Protein AF-0000000077125474 (afdb_homodimer)

Organism: Haloquadratum walsbyi (strain DSM 16790 / HBSQ001) (NCBI:txid362976)

InterPro domains:
  IPR009097 Cyclic phosphodiesterase [SSF55144] (5-171)
  IPR012386 2',3'-cyclic-nucleotide 3'-phosphodiesterase [PF07823] (5-171)
  IPR012386 2',3'-cyclic-nucleotide 3'-phosphodiesterase [PTHR28141] (3-172)

pLDDT: mean 93.19, std 7.28, range [48.16, 98.56]

Secondary structure (DSSP, 8-state):
----EEEEEEE-TTSHHHHHHHHHHHHHHHH-TT-------EEEEEEE-S-HHHHHHHHHHHHHH-PPEEE-EEEEEE-SSGGGSEEEEE---HHHHHHHHHHHHHHT--------EEEEE-----HHHHHHHHHH--GGGG-S-EEEEEEEEEE-SS-GGG-EEEEEEE----/----EEEEEEE-TTSHHHHHHHHHHHHHHHH-TT-------EEEEEEE-S-HHHHHHHHHHHHHH-PPEEE-EEEEEE-SSGGGSEEEEE---HHHHHHHHHHHHHHT--------EEEEE-----HHHHHHHHHH--GGGG-S-EEEEEEEEEE-SS-GGG-EEEEEEE----

Structure (mmCIF, N/CA/C/O backbone):
data_AF-0000000077125474-model_v1
#
loop_
_entity.id
_entity.type
_entity.pdbx_description
1 polymer 'Probable tRNA splicing protein, cyclic phosphodiesterase'
#
loop_
_atom_site.group_PDB
_atom_site.id
_atom_site.type_symbol
_atom_site.label_atom_id
_atom_site.label_alt_id
_atom_site.label_comp_id
_atom_site.label_asym_id
_atom_site.label_entity_id
_atom_site.label_seq_id
_atom_site.pdbx_PDB_ins_code
_atom_site.Cartn_x
_atom_site.Cartn_y
_atom_site.Cartn_z
_atom_site.occupancy
_atom_site.B_iso_or_equiv
_atom_site.auth_seq_id
_atom_site.auth_comp_id
_atom_site.auth_asym_id
_atom_site.auth_atom_id
_atom_site.pdbx_PDB_model_num
ATOM 1 N N . MET A 1 1 ? 4.859 26.969 -14.359 1 48.16 1 MET A N 1
ATOM 2 C CA . MET A 1 1 ? 5.48 25.703 -13.938 1 48.16 1 MET A CA 1
ATOM 3 C C . MET A 1 1 ? 4.5 24.875 -13.125 1 48.16 1 MET A C 1
ATOM 5 O O . MET A 1 1 ? 3.764 25.406 -12.289 1 48.16 1 MET A O 1
ATOM 9 N N . SER A 1 2 ? 4.105 23.609 -13.562 1 64.12 2 SER A N 1
ATOM 10 C CA . SER A 1 2 ? 2.895 22.922 -13.109 1 64.12 2 SER A CA 1
ATOM 11 C C . SER A 1 2 ? 3.018 22.484 -11.656 1 64.12 2 SER A C 1
ATOM 13 O O . SER A 1 2 ? 4.031 21.906 -11.266 1 64.12 2 SER A O 1
ATOM 15 N N . ASN A 1 3 ? 2.457 23.172 -10.664 1 84.56 3 ASN A N 1
ATOM 16 C CA . ASN A 1 3 ? 2.391 22.844 -9.25 1 84.56 3 ASN A CA 1
ATOM 17 C C . ASN A 1 3 ? 1.821 21.438 -9.031 1 84.56 3 ASN A C 1
ATOM 19 O O . ASN A 1 3 ? 1.136 20.906 -9.906 1 84.56 3 ASN A O 1
ATOM 23 N N . GLU A 1 4 ? 2.412 20.766 -7.961 1 94.81 4 GLU A N 1
ATOM 24 C CA . GLU A 1 4 ? 1.88 19.484 -7.504 1 94.81 4 GLU A CA 1
ATOM 25 C C . GLU A 1 4 ? 1.44 19.562 -6.047 1 94.81 4 GLU A C 1
ATOM 27 O O . GLU A 1 4 ? 2.166 20.078 -5.199 1 94.81 4 GLU A O 1
ATOM 32 N N . TYR A 1 5 ? 0.222 19.062 -5.785 1 97.25 5 TYR A N 1
ATOM 33 C CA . TYR A 1 5 ? -0.333 19.234 -4.445 1 97.25 5 TYR A CA 1
ATOM 34 C C . TYR A 1 5 ? -0.644 17.891 -3.812 1 97.25 5 TYR A C 1
ATOM 36 O O . TYR A 1 5 ? -0.719 16.875 -4.508 1 97.25 5 TYR A O 1
ATOM 44 N N . SER A 1 6 ? -0.687 17.906 -2.557 1 97.62 6 SER A N 1
ATOM 45 C CA . SER A 1 6 ? -1.104 16.781 -1.734 1 97.62 6 SER A CA 1
ATOM 46 C C . SER A 1 6 ? -2.037 17.234 -0.614 1 97.62 6 SER A C 1
ATOM 48 O O . SER A 1 6 ? -2.039 18.391 -0.228 1 97.62 6 SER A O 1
ATOM 50 N N . ILE A 1 7 ? -2.814 16.359 -0.18 1 98.06 7 ILE A N 1
ATOM 51 C CA . ILE A 1 7 ? -3.707 16.578 0.952 1 98.06 7 ILE A CA 1
ATOM 52 C C . ILE A 1 7 ? -3.32 15.656 2.104 1 98.06 7 ILE A C 1
ATOM 54 O O . ILE A 1 7 ? -3.164 14.445 1.913 1 98.06 7 ILE A O 1
ATOM 58 N N . TRP A 1 8 ? -3.184 16.297 3.287 1 98.19 8 TRP A N 1
ATOM 59 C CA . TRP A 1 8 ? -2.699 15.547 4.441 1 98.19 8 TRP A CA 1
ATOM 60 C C . TRP A 1 8 ? -3.705 15.602 5.586 1 98.19 8 TRP A C 1
ATOM 62 O O . TRP A 1 8 ? -4.359 16.625 5.797 1 98.19 8 TRP A O 1
ATOM 72 N N . PHE A 1 9 ? -3.807 14.492 6.293 1 97.5 9 PHE A N 1
ATOM 73 C CA . PHE A 1 9 ? -4.184 14.555 7.699 1 97.5 9 PHE A CA 1
ATOM 74 C C . PHE A 1 9 ? -2.963 14.812 8.578 1 97.5 9 PHE A C 1
ATOM 76 O O . PHE A 1 9 ? -1.936 14.148 8.43 1 97.5 9 PHE A O 1
ATOM 83 N N . ILE A 1 10 ? -3.105 15.758 9.445 1 96.5 10 ILE A N 1
ATOM 84 C CA . ILE A 1 10 ? -2.008 16.078 10.352 1 96.5 10 ILE A CA 1
ATOM 85 C C . ILE A 1 10 ? -2.396 15.719 11.781 1 96.5 10 ILE A C 1
ATOM 87 O O . ILE A 1 10 ? -3.391 16.219 12.305 1 96.5 10 ILE A O 1
ATOM 91 N N . PRO A 1 11 ? -1.578 14.852 12.383 1 94.75 11 PRO A N 1
ATOM 92 C CA . PRO A 1 11 ? -1.849 14.578 13.797 1 94.75 11 PRO A CA 1
ATOM 93 C C . PRO A 1 11 ? -1.816 15.836 14.656 1 94.75 11 PRO A C 1
ATOM 95 O O . PRO A 1 11 ? -1.142 16.812 14.312 1 94.75 11 PRO A O 1
ATOM 98 N N . ASP A 1 12 ? -2.555 15.742 15.75 1 93.62 12 ASP A N 1
ATOM 99 C CA . ASP A 1 12 ? -2.549 16.844 16.719 1 93.62 12 ASP A CA 1
ATOM 100 C C . ASP A 1 12 ? -1.12 17.234 17.078 1 93.62 12 ASP A C 1
ATOM 102 O O . ASP A 1 12 ? -0.424 16.484 17.781 1 93.62 12 ASP A O 1
ATOM 106 N N . ARG A 1 13 ? -0.723 18.422 16.719 1 92.56 13 ARG A N 1
ATOM 107 C CA . ARG A 1 13 ? 0.662 18.859 16.844 1 92.56 13 ARG A CA 1
ATOM 108 C C . ARG A 1 13 ? 1.044 19.062 18.312 1 92.56 13 ARG A C 1
ATOM 110 O O . ARG A 1 13 ? 2.229 19.141 18.641 1 92.56 13 ARG A O 1
ATOM 117 N N . ASP A 1 14 ? 0.09 19.156 19.156 1 92.56 14 ASP A N 1
ATOM 118 C CA . ASP A 1 14 ? 0.353 19.391 20.578 1 92.56 14 ASP A CA 1
ATOM 119 C C . ASP A 1 14 ? 0.369 18.078 21.359 1 92.56 14 ASP A C 1
ATOM 121 O O . ASP A 1 14 ? 0.631 18.062 22.562 1 92.56 14 ASP A O 1
ATOM 125 N N . SER A 1 15 ? 0.183 17.047 20.688 1 91.56 15 SER A N 1
ATOM 126 C CA . SER A 1 15 ? 0.085 15.758 21.359 1 91.56 15 SER A CA 1
ATOM 127 C C . SER A 1 15 ? 1.462 15.133 21.578 1 91.56 15 SER A C 1
ATOM 129 O O . SER A 1 15 ? 2.406 15.453 20.844 1 91.56 15 SER A O 1
ATOM 131 N N . ASP A 1 16 ? 1.552 14.242 22.531 1 90.94 16 ASP A N 1
ATOM 132 C CA . ASP A 1 16 ? 2.77 13.477 22.75 1 90.94 16 ASP A CA 1
ATOM 133 C C . ASP A 1 16 ? 3.082 12.57 21.562 1 90.94 16 ASP A C 1
ATOM 135 O O . ASP A 1 16 ? 4.25 12.359 21.234 1 90.94 16 ASP A O 1
ATOM 139 N N . ALA A 1 17 ? 2.021 12.133 20.969 1 89.25 17 ALA A N 1
ATOM 140 C CA . ALA A 1 17 ? 2.201 11.25 19.812 1 89.25 17 ALA A CA 1
ATOM 141 C C . ALA A 1 17 ? 2.902 11.977 18.672 1 89.25 17 ALA A C 1
ATOM 143 O O . ALA A 1 17 ? 3.809 11.43 18.047 1 89.25 17 ALA A O 1
ATOM 144 N N . TYR A 1 18 ? 2.494 13.18 18.469 1 92.5 18 TYR A N 1
ATOM 145 C CA . TYR A 1 18 ? 3.123 13.969 17.406 1 92.5 18 TYR A CA 1
ATOM 146 C C . TYR A 1 18 ? 4.598 14.203 17.719 1 92.5 18 TYR A C 1
ATOM 148 O O . TYR A 1 18 ? 5.449 14.07 16.828 1 92.5 18 TYR A O 1
ATOM 156 N N . ARG A 1 19 ? 4.883 14.531 18.922 1 93.56 19 ARG A N 1
ATOM 157 C CA . ARG A 1 19 ? 6.262 14.789 19.328 1 93.56 19 ARG A CA 1
ATOM 158 C C . ARG A 1 19 ? 7.125 13.547 19.156 1 93.56 19 ARG A C 1
ATOM 160 O O . ARG A 1 19 ? 8.266 13.633 18.703 1 93.56 19 ARG A O 1
ATOM 167 N N . ARG A 1 20 ? 6.555 12.492 19.531 1 92.75 20 ARG A N 1
ATOM 168 C CA . ARG A 1 20 ? 7.285 11.234 19.406 1 92.75 20 ARG A CA 1
ATOM 169 C C . ARG A 1 20 ? 7.582 10.906 17.953 1 92.75 20 ARG A C 1
ATOM 171 O O . ARG A 1 20 ? 8.711 10.547 17.609 1 92.75 20 ARG A O 1
ATOM 178 N N . LEU A 1 21 ? 6.609 11.031 17.109 1 94 21 LEU A N 1
ATOM 179 C CA . LEU A 1 21 ? 6.781 10.789 15.68 1 94 21 LEU A CA 1
ATOM 180 C C . LEU A 1 21 ? 7.801 11.75 15.078 1 94 21 LEU A C 1
ATOM 182 O O . LEU A 1 21 ? 8.664 11.336 14.289 1 94 21 LEU A O 1
ATOM 186 N N . SER A 1 22 ? 7.676 12.961 15.461 1 95.06 22 SER A N 1
ATOM 187 C CA . SER A 1 22 ? 8.625 13.969 14.984 1 95.06 22 SER A CA 1
ATOM 188 C C . SER A 1 22 ? 10.047 13.625 15.406 1 95.06 22 SER A C 1
ATOM 190 O O . SER A 1 22 ? 10.992 13.797 14.633 1 95.06 22 SER A O 1
ATOM 192 N N . SER A 1 23 ? 10.164 13.195 16.625 1 95.38 23 SER A N 1
ATOM 193 C CA . SER A 1 23 ? 11.477 12.828 17.141 1 95.38 23 SER A CA 1
ATOM 194 C C . SER A 1 23 ? 12.078 11.664 16.359 1 95.38 23 SER A C 1
ATOM 196 O O . SER A 1 23 ? 13.266 11.672 16.047 1 95.38 23 SER A O 1
ATOM 198 N N . ILE A 1 24 ? 11.273 10.695 16.078 1 94.5 24 ILE A N 1
ATOM 199 C CA . ILE A 1 24 ? 11.727 9.523 15.336 1 94.5 24 ILE A CA 1
ATOM 200 C C . ILE A 1 24 ? 12.188 9.953 13.945 1 94.5 24 ILE A C 1
ATOM 202 O O . ILE A 1 24 ? 13.258 9.539 13.484 1 94.5 24 ILE A O 1
ATOM 206 N N . ILE A 1 25 ? 11.43 10.781 13.273 1 96.69 25 ILE A N 1
ATOM 207 C CA . ILE A 1 25 ? 11.773 11.273 11.945 1 96.69 25 ILE A CA 1
ATOM 208 C C . ILE A 1 25 ? 13.086 12.047 12 1 96.69 25 ILE A C 1
ATOM 210 O O . ILE A 1 25 ? 13.977 11.836 11.172 1 96.69 25 ILE A O 1
ATOM 214 N N . SER A 1 26 ? 13.195 12.883 12.992 1 97.38 26 SER A N 1
ATOM 215 C CA . SER A 1 26 ? 14.406 13.688 13.156 1 97.38 26 SER A CA 1
ATOM 216 C C . SER A 1 26 ? 15.625 12.805 13.414 1 97.38 26 SER A C 1
ATOM 218 O O . SER A 1 26 ? 16.719 13.086 12.914 1 97.38 26 SER A O 1
ATOM 220 N N . GLU A 1 27 ? 15.445 11.828 14.211 1 96.62 27 GLU A N 1
ATOM 221 C CA . GLU A 1 27 ? 16.531 10.906 14.508 1 96.62 27 GLU A CA 1
ATOM 222 C C . GLU A 1 27 ? 17.047 10.227 13.242 1 96.62 27 GLU A C 1
ATOM 224 O O . GLU A 1 27 ? 18.25 10.156 13.016 1 96.62 27 GLU A O 1
ATOM 229 N N . TYR A 1 28 ? 16.141 9.734 12.461 1 96.75 28 TYR A N 1
ATOM 230 C CA . TYR A 1 28 ? 16.562 9.07 11.234 1 96.75 28 TYR A CA 1
ATOM 231 C C . TYR A 1 28 ? 17.172 10.07 10.258 1 96.75 28 TYR A C 1
ATOM 233 O O . TYR A 1 28 ? 18.094 9.727 9.5 1 96.75 28 TYR A O 1
ATOM 241 N N . ALA A 1 29 ? 16.625 11.258 10.234 1 97.06 29 ALA A N 1
ATOM 242 C CA . ALA A 1 29 ? 17.188 12.297 9.367 1 97.06 29 ALA A CA 1
ATOM 243 C C . ALA A 1 29 ? 18.609 12.633 9.766 1 97.06 29 ALA A C 1
ATOM 245 O O . ALA A 1 29 ? 19.422 13.031 8.922 1 97.06 29 ALA A O 1
ATOM 246 N N . GLU A 1 30 ? 18.922 12.492 10.992 1 97.12 30 GLU A N 1
ATOM 247 C CA . GLU A 1 30 ? 20.266 12.758 11.492 1 97.12 30 GLU A CA 1
ATOM 248 C C . GLU A 1 30 ? 21.219 11.617 11.125 1 97.12 30 GLU A C 1
ATOM 250 O O . GLU A 1 30 ? 22.391 11.852 10.867 1 97.12 30 GLU A O 1
ATOM 255 N N . VAL A 1 31 ? 20.719 10.453 11.102 1 95.88 31 VAL A N 1
ATOM 256 C CA . VAL A 1 31 ? 21.547 9.266 10.891 1 95.88 31 VAL A CA 1
ATOM 257 C C . VAL A 1 31 ? 21.828 9.086 9.398 1 95.88 31 VAL A C 1
ATOM 259 O O . VAL A 1 31 ? 22.938 8.695 9.016 1 95.88 31 VAL A O 1
ATOM 262 N N . TYR A 1 32 ? 20.812 9.375 8.617 1 96 32 TYR A N 1
ATOM 263 C CA . TYR A 1 32 ? 20.953 9.148 7.184 1 96 32 TYR A CA 1
ATOM 264 C C . TYR A 1 32 ? 21.031 10.469 6.426 1 96 32 TYR A C 1
ATOM 266 O O . TYR A 1 32 ? 20.062 11.242 6.414 1 96 32 TYR A O 1
ATOM 274 N N . ASP A 1 33 ? 22.047 10.664 5.676 1 95.44 33 ASP A N 1
ATOM 275 C CA . ASP A 1 33 ? 22.344 11.945 5.047 1 95.44 33 ASP A CA 1
ATOM 276 C C . ASP A 1 33 ? 21.297 12.305 4 1 95.44 33 ASP A C 1
ATOM 278 O O . ASP A 1 33 ? 21 13.484 3.785 1 95.44 33 ASP A O 1
ATOM 282 N N . ASP A 1 34 ? 20.781 11.391 3.373 1 97 34 ASP A N 1
ATOM 283 C CA . ASP A 1 34 ? 19.859 11.695 2.281 1 97 34 ASP A CA 1
ATOM 284 C C . ASP A 1 34 ? 18.422 11.711 2.77 1 97 34 ASP A C 1
ATOM 286 O O . ASP A 1 34 ? 17.5 11.93 1.981 1 97 34 ASP A O 1
ATOM 290 N N . ALA A 1 35 ? 18.172 11.461 4.016 1 97.75 35 ALA A N 1
ATOM 291 C CA . ALA A 1 35 ? 16.828 11.453 4.57 1 97.75 35 ALA A CA 1
ATOM 292 C C . ALA A 1 35 ? 16.453 12.828 5.117 1 97.75 35 ALA A C 1
ATOM 294 O O . ALA A 1 35 ? 16.984 13.266 6.137 1 97.75 35 ALA A O 1
ATOM 295 N N . PRO A 1 36 ? 15.594 13.477 4.512 1 97.94 36 PRO A N 1
ATOM 296 C CA . PRO A 1 36 ? 15.188 14.781 5.027 1 97.94 36 PRO A CA 1
ATOM 297 C C . PRO A 1 36 ? 14.258 14.68 6.234 1 97.94 36 PRO A C 1
ATOM 299 O O . PRO A 1 36 ? 13.609 13.648 6.43 1 97.94 36 PRO A O 1
ATOM 302 N N . GLU A 1 37 ? 14.242 15.734 6.961 1 96.75 37 GLU A N 1
ATOM 303 C CA . GLU A 1 37 ? 13.203 15.867 7.973 1 96.75 37 GLU A CA 1
ATOM 304 C C . GLU A 1 37 ? 11.891 16.328 7.355 1 96.75 37 GLU A C 1
ATOM 306 O O . GLU A 1 37 ? 11.891 17.109 6.398 1 96.75 37 GLU A O 1
ATOM 311 N N . PHE A 1 38 ? 10.828 15.891 7.883 1 97.56 38 PHE A N 1
ATOM 312 C CA . PHE A 1 38 ? 9.5 16.297 7.441 1 97.56 38 PHE A CA 1
ATOM 313 C C . PHE A 1 38 ? 8.5 16.203 8.578 1 97.56 38 PHE A C 1
ATOM 315 O O . PHE A 1 38 ? 8.789 15.609 9.625 1 97.56 38 PHE A O 1
ATOM 322 N N . ARG A 1 39 ? 7.344 16.75 8.367 1 96.12 39 ARG A N 1
ATOM 323 C CA . ARG A 1 39 ? 6.289 16.734 9.375 1 96.12 39 ARG A CA 1
ATOM 324 C C . ARG A 1 39 ? 5.473 15.453 9.305 1 96.12 39 ARG A C 1
ATOM 326 O O . ARG A 1 39 ? 5.094 15.016 8.219 1 96.12 39 ARG A O 1
ATOM 333 N N . PRO A 1 40 ? 5.242 14.883 10.5 1 96.38 40 PRO A N 1
ATOM 334 C CA . PRO A 1 40 ? 4.359 13.711 10.508 1 96.38 40 PRO A CA 1
ATOM 335 C C . PRO A 1 40 ? 3.012 13.984 9.844 1 96.38 40 PRO A C 1
ATOM 337 O O . PRO A 1 40 ? 2.361 14.992 10.156 1 96.38 40 PRO A O 1
ATOM 340 N N . HIS A 1 41 ? 2.635 13.086 8.969 1 97.44 41 HIS A N 1
ATOM 341 C CA . HIS A 1 41 ? 1.353 13.258 8.297 1 97.44 41 HIS A CA 1
ATOM 342 C C . HIS A 1 41 ? 0.847 11.945 7.719 1 97.44 41 HIS A C 1
ATOM 344 O O . HIS A 1 41 ? 1.608 10.984 7.594 1 97.44 41 HIS A O 1
ATOM 350 N N . ILE A 1 42 ? -0.371 11.922 7.43 1 96.88 42 ILE A N 1
ATOM 351 C CA . ILE A 1 42 ? -1.004 10.875 6.637 1 96.88 42 ILE A CA 1
ATOM 352 C C . ILE A 1 42 ? -1.499 11.453 5.312 1 96.88 42 ILE A C 1
ATOM 354 O O . ILE A 1 42 ? -2.396 12.297 5.297 1 96.88 42 ILE A O 1
ATOM 358 N N . THR A 1 43 ? -0.957 11.008 4.254 1 97 43 THR A N 1
ATOM 359 C CA . THR A 1 43 ? -1.38 11.492 2.945 1 97 43 THR A CA 1
ATOM 360 C C . THR A 1 43 ? -2.748 10.93 2.574 1 97 43 THR A C 1
ATOM 362 O O . THR A 1 43 ? -2.949 9.711 2.594 1 97 43 THR A O 1
ATOM 365 N N . ILE A 1 44 ? -3.619 11.82 2.318 1 96.69 44 ILE A N 1
ATOM 366 C CA . ILE A 1 44 ? -4.926 11.438 1.802 1 96.69 44 ILE A CA 1
ATOM 367 C C . ILE A 1 44 ? -4.84 11.211 0.294 1 96.69 44 ILE A C 1
ATOM 369 O O . ILE A 1 44 ? -5.301 10.188 -0.214 1 96.69 44 ILE A O 1
ATOM 373 N N . LEU A 1 45 ? -4.316 12.117 -0.37 1 96.69 45 LEU A N 1
ATOM 374 C CA . LEU A 1 45 ? -4.125 12.078 -1.815 1 96.69 45 LEU A CA 1
ATOM 375 C C . LEU A 1 45 ? -2.941 12.945 -2.232 1 96.69 45 LEU A C 1
ATOM 377 O O . LEU A 1 45 ? -2.783 14.062 -1.74 1 96.69 45 LEU A O 1
ATOM 381 N N . GLY A 1 46 ? -2.072 12.383 -3.053 1 94.75 46 GLY A N 1
ATOM 382 C CA . GLY A 1 46 ? -0.959 13.141 -3.611 1 94.75 46 GLY A CA 1
ATOM 383 C C . GLY A 1 46 ? -0.968 13.18 -5.129 1 94.75 46 GLY A C 1
ATOM 384 O O . GLY A 1 46 ? -1.818 12.555 -5.766 1 94.75 46 GLY A O 1
ATOM 385 N N . GLY A 1 47 ? -0.051 13.977 -5.676 1 93 47 GLY A N 1
ATOM 386 C CA . GLY A 1 47 ? 0.103 14.055 -7.117 1 93 47 GLY A CA 1
ATOM 387 C C . GLY A 1 47 ? -1.004 14.844 -7.793 1 93 47 GLY A C 1
ATOM 388 O O . GLY A 1 47 ? -1.418 14.516 -8.906 1 93 47 GLY A O 1
ATOM 389 N N . ILE A 1 48 ? -1.522 15.797 -7.133 1 95.62 48 ILE A N 1
ATOM 390 C CA . ILE A 1 48 ? -2.652 16.562 -7.645 1 95.62 48 ILE A CA 1
ATOM 391 C C . ILE A 1 48 ? -2.145 17.734 -8.484 1 95.62 48 ILE A C 1
ATOM 393 O O . ILE A 1 48 ? -1.333 18.531 -8.016 1 95.62 48 ILE A O 1
ATOM 397 N N . ASP A 1 49 ? -2.596 17.719 -9.68 1 93.62 49 ASP A N 1
ATOM 398 C CA . ASP A 1 49 ? -2.264 18.828 -10.578 1 93.62 49 ASP A CA 1
ATOM 399 C C . ASP A 1 49 ? -3.516 19.594 -10.992 1 93.62 49 ASP A C 1
ATOM 401 O O . ASP A 1 49 ? -4.016 19.422 -12.109 1 93.62 49 ASP A O 1
ATOM 405 N N . ARG A 1 50 ? -4.059 20.375 -10.102 1 93.94 50 ARG A N 1
ATOM 406 C CA . ARG A 1 50 ? -5.262 21.172 -10.305 1 93.94 50 ARG A CA 1
ATOM 407 C C . ARG A 1 50 ? -5.059 22.594 -9.805 1 93.94 50 ARG A C 1
ATOM 409 O O . ARG A 1 50 ? -4.074 22.891 -9.125 1 93.94 50 ARG A O 1
ATOM 416 N N . ASP A 1 51 ? -5.988 23.422 -10.227 1 95.38 51 ASP A N 1
ATOM 417 C CA . ASP A 1 51 ? -5.965 24.812 -9.781 1 95.38 51 ASP A CA 1
ATOM 418 C C . ASP A 1 51 ? -6.062 24.906 -8.258 1 95.38 51 ASP A C 1
ATOM 420 O O . ASP A 1 51 ? -6.945 24.297 -7.648 1 95.38 51 ASP A O 1
ATOM 424 N N . VAL A 1 52 ? -5.164 25.641 -7.723 1 96.12 52 VAL A N 1
ATOM 425 C CA . VAL A 1 52 ? -5.035 25.703 -6.27 1 96.12 52 VAL A CA 1
ATOM 426 C C . VAL A 1 52 ? -6.297 26.297 -5.66 1 96.12 52 VAL A C 1
ATOM 428 O O . VAL A 1 52 ? -6.715 25.906 -4.57 1 96.12 52 VAL A O 1
ATOM 431 N N . SER A 1 53 ? -6.914 27.234 -6.324 1 96.62 53 SER A N 1
ATOM 432 C CA . SER A 1 53 ? -8.125 27.844 -5.801 1 96.62 53 SER A CA 1
ATOM 433 C C . SER A 1 53 ? -9.258 26.828 -5.684 1 96.62 53 SER A C 1
ATOM 435 O O . SER A 1 53 ? -10.008 26.844 -4.707 1 96.62 53 SER A O 1
ATOM 437 N N . THR A 1 54 ? -9.359 25.984 -6.637 1 96.44 54 THR A N 1
ATOM 438 C CA . THR A 1 54 ? -10.352 24.922 -6.617 1 96.44 54 THR A CA 1
ATOM 439 C C . THR A 1 54 ? -10.047 23.922 -5.512 1 96.44 54 THR A C 1
ATOM 441 O O . THR A 1 54 ? -10.945 23.484 -4.797 1 96.44 54 THR A O 1
ATOM 444 N N . LEU A 1 55 ? -8.812 23.609 -5.367 1 96.88 55 LEU A N 1
ATOM 445 C CA . LEU A 1 55 ? -8.391 22.641 -4.363 1 96.88 55 LEU A CA 1
ATOM 446 C C . LEU A 1 55 ? -8.672 23.156 -2.957 1 96.88 55 LEU A C 1
ATOM 448 O O . LEU A 1 55 ? -9.047 22.375 -2.07 1 96.88 55 LEU A O 1
ATOM 452 N N . LYS A 1 56 ? -8.422 24.438 -2.775 1 97.69 56 LYS A N 1
ATOM 453 C CA . LYS A 1 56 ? -8.703 25.031 -1.474 1 97.69 56 LYS A CA 1
ATOM 454 C C . LYS A 1 56 ? -10.164 24.828 -1.082 1 97.69 56 LYS A C 1
ATOM 456 O O . LYS A 1 56 ? -10.461 24.453 0.054 1 97.69 56 LYS A O 1
ATOM 461 N N . LYS A 1 57 ? -11.016 25.047 -2.041 1 97.56 57 LYS A N 1
ATOM 462 C CA . LYS A 1 57 ? -12.445 24.859 -1.787 1 97.56 57 LYS A CA 1
ATOM 463 C C . LYS A 1 57 ? -12.766 23.391 -1.507 1 97.56 57 LYS A C 1
ATOM 465 O O . LYS A 1 57 ? -13.531 23.094 -0.588 1 97.56 57 LYS A O 1
ATOM 470 N N . ASP A 1 58 ? -12.203 22.531 -2.35 1 97 58 ASP A N 1
ATOM 471 C CA . ASP A 1 58 ? -12.453 21.109 -2.197 1 97 58 ASP A CA 1
ATOM 472 C C . ASP A 1 58 ? -11.992 20.609 -0.831 1 97 58 ASP A C 1
ATOM 474 O O . ASP A 1 58 ? -12.68 19.812 -0.184 1 97 58 ASP A O 1
ATOM 478 N N . VAL A 1 59 ? -10.812 21.031 -0.364 1 97.38 59 VAL A N 1
ATOM 479 C CA . VAL A 1 59 ? -10.242 20.594 0.906 1 97.38 59 VAL A CA 1
ATOM 480 C C . VAL A 1 59 ? -11.062 21.156 2.062 1 97.38 59 VAL A C 1
ATOM 482 O O . VAL A 1 59 ? -11.266 20.484 3.078 1 97.38 59 VAL A O 1
ATOM 485 N N . LYS A 1 60 ? -11.5 22.391 1.932 1 96.69 60 LYS A N 1
ATOM 486 C CA . LYS A 1 60 ? -12.367 22.969 2.947 1 96.69 60 LYS A CA 1
ATOM 487 C C . LYS A 1 60 ? -13.656 22.172 3.102 1 96.69 60 LYS A C 1
ATOM 489 O O . LYS A 1 60 ? -14.078 21.875 4.223 1 96.69 60 LYS A O 1
ATOM 494 N N . ASN A 1 61 ? -14.234 21.859 1.973 1 96.06 61 ASN A N 1
ATOM 495 C CA . ASN A 1 61 ? -15.445 21.047 2 1 96.06 61 ASN A CA 1
ATOM 496 C C . ASN A 1 61 ? -15.195 19.703 2.67 1 96.06 61 ASN A C 1
ATOM 498 O O . ASN A 1 61 ? -16.031 19.234 3.451 1 96.06 61 ASN A O 1
ATOM 502 N N . LEU A 1 62 ? -14.102 19.141 2.33 1 95.88 62 LEU A N 1
ATOM 503 C CA . LEU A 1 62 ? -13.734 17.859 2.936 1 95.88 62 LEU A CA 1
ATOM 504 C C . LEU A 1 62 ? -13.594 18 4.449 1 95.88 62 LEU A C 1
ATOM 506 O O . LEU A 1 62 ? -14.062 17.141 5.199 1 95.88 62 LEU A O 1
ATOM 510 N N . ALA A 1 63 ? -12.977 19.016 4.867 1 95.56 63 ALA A N 1
ATOM 511 C CA . ALA A 1 63 ? -12.766 19.266 6.293 1 95.56 63 ALA A CA 1
ATOM 512 C C . ALA A 1 63 ? -14.102 19.375 7.027 1 95.56 63 ALA A C 1
ATOM 514 O O . ALA A 1 63 ? -14.234 18.922 8.164 1 95.56 63 ALA A O 1
ATOM 515 N N . GLU A 1 64 ? -15.047 19.969 6.391 1 93.81 64 GLU A N 1
ATOM 516 C CA . GLU A 1 64 ? -16.359 20.188 6.992 1 93.81 64 GLU A CA 1
ATOM 517 C C . GLU A 1 64 ? -17.109 18.859 7.16 1 93.81 64 GLU A C 1
ATOM 519 O O . GLU A 1 64 ? -17.984 18.75 8.016 1 93.81 64 GLU A O 1
ATOM 524 N N . GLU A 1 65 ? -16.672 17.938 6.371 1 90.69 65 GLU A N 1
ATOM 525 C CA . GLU A 1 65 ? -17.359 16.656 6.398 1 90.69 65 GLU A CA 1
ATOM 526 C C . GLU A 1 65 ? -16.641 15.664 7.305 1 90.69 65 GLU A C 1
ATOM 528 O O . GLU A 1 65 ? -17.172 14.594 7.609 1 90.69 65 GLU A O 1
ATOM 533 N N . CYS A 1 66 ? -15.508 16.062 7.754 1 91.12 66 CYS A N 1
ATOM 534 C CA . CYS A 1 66 ? -14.68 15.109 8.492 1 91.12 66 CYS A CA 1
ATOM 535 C C . CYS A 1 66 ? -14.648 15.453 9.977 1 91.12 66 CYS A C 1
ATOM 537 O O . CYS A 1 66 ? -14.672 16.625 10.344 1 91.12 66 CYS A O 1
ATOM 539 N N . ASN A 1 67 ? -14.672 14.492 10.805 1 90.25 67 ASN A N 1
ATOM 540 C CA . ASN A 1 67 ? -14.289 14.594 12.211 1 90.25 67 ASN A CA 1
ATOM 541 C C . ASN A 1 67 ? -12.828 14.219 12.43 1 90.25 67 ASN A C 1
ATOM 543 O O . ASN A 1 67 ? -12.18 13.688 11.531 1 90.25 67 ASN A O 1
ATOM 547 N N . PRO A 1 68 ? -12.367 14.695 13.633 1 91.38 68 PRO A N 1
ATOM 548 C CA . PRO A 1 68 ? -11.016 14.219 13.93 1 91.38 68 PRO A CA 1
ATOM 549 C C . PRO A 1 68 ? -10.875 12.703 13.773 1 91.38 68 PRO A C 1
ATOM 551 O O . PRO A 1 68 ? -11.781 11.953 14.156 1 91.38 68 PRO A O 1
ATOM 554 N N . VAL A 1 69 ? -9.797 12.367 13.164 1 91.56 69 VAL A N 1
ATOM 555 C CA . VAL A 1 69 ? -9.625 10.969 12.781 1 91.56 69 VAL A CA 1
ATOM 556 C C . VAL A 1 69 ? -8.711 10.273 13.781 1 91.56 69 VAL A C 1
ATOM 558 O O . VAL A 1 69 ? -7.578 10.719 14.008 1 91.56 69 VAL A O 1
ATOM 561 N N . GLN A 1 70 ? -9.258 9.297 14.391 1 89.75 70 GLN A N 1
ATOM 562 C CA . GLN A 1 70 ? -8.414 8.445 15.219 1 89.75 70 GLN A CA 1
ATOM 563 C C . GLN A 1 70 ? -7.492 7.586 14.367 1 89.75 70 GLN A C 1
ATOM 565 O O . GLN A 1 70 ? -7.953 6.859 13.484 1 89.75 70 GLN A O 1
ATOM 570 N N . THR A 1 71 ? -6.238 7.715 14.617 1 89.06 71 THR A N 1
ATOM 571 C CA . THR A 1 71 ? -5.223 6.98 13.875 1 89.06 71 THR A CA 1
ATOM 572 C C . THR A 1 71 ? -4.629 5.863 14.727 1 89.06 71 THR A C 1
ATOM 574 O O . THR A 1 71 ? -4.055 6.125 15.789 1 89.06 71 THR A O 1
ATOM 577 N N . VAL A 1 72 ? -4.828 4.684 14.344 1 90.94 72 VAL A N 1
ATOM 578 C CA . VAL A 1 72 ? -4.262 3.516 15.008 1 90.94 72 VAL A CA 1
ATOM 579 C C . VAL A 1 72 ? -3.156 2.914 14.141 1 90.94 72 VAL A C 1
ATOM 581 O O . VAL A 1 72 ? -3.373 2.617 12.969 1 90.94 72 VAL A O 1
ATOM 584 N N . LEU A 1 73 ? -1.989 2.783 14.719 1 92.62 73 LEU A N 1
ATOM 585 C CA . LEU A 1 73 ? -0.875 2.154 14.016 1 92.62 73 LEU A CA 1
ATOM 586 C C . LEU A 1 73 ? -0.96 0.634 14.117 1 92.62 73 LEU A C 1
ATOM 588 O O . LEU A 1 73 ? -1.149 0.088 15.203 1 92.62 73 LEU A O 1
ATOM 592 N N . THR A 1 74 ? -0.797 -0.045 12.992 1 90.38 74 THR A N 1
ATOM 593 C CA . THR A 1 74 ? -1.053 -1.481 12.984 1 90.38 74 THR A CA 1
ATOM 594 C C . THR A 1 74 ? 0.215 -2.256 12.641 1 90.38 74 THR A C 1
ATOM 596 O O . THR A 1 74 ? 0.28 -3.471 12.828 1 90.38 74 THR A O 1
ATOM 599 N N . GLY A 1 75 ? 1.233 -1.569 12.18 1 91.94 75 GLY A N 1
ATOM 600 C CA . GLY A 1 75 ? 2.459 -2.248 11.781 1 91.94 75 GLY A CA 1
ATOM 601 C C . GLY A 1 75 ? 3.463 -1.33 11.117 1 91.94 75 GLY A C 1
ATOM 602 O O . GLY A 1 75 ? 3.258 -0.116 11.055 1 91.94 75 GLY A O 1
ATOM 603 N N . VAL A 1 76 ? 4.555 -1.92 10.742 1 95.06 76 VAL A N 1
ATOM 604 C CA . VAL A 1 76 ? 5.605 -1.209 10.023 1 95.06 76 VAL A CA 1
ATOM 605 C C . VAL A 1 76 ? 5.934 -1.94 8.727 1 95.06 76 VAL A C 1
ATOM 607 O O . VAL A 1 76 ? 5.906 -3.172 8.672 1 95.06 76 VAL A O 1
ATOM 610 N N . GLN A 1 77 ? 6.164 -1.194 7.715 1 96.31 77 GLN A N 1
ATOM 611 C CA . GLN A 1 77 ? 6.469 -1.76 6.406 1 96.31 77 GLN A CA 1
ATOM 612 C C . GLN A 1 77 ? 7.484 -0.898 5.656 1 96.31 77 GLN A C 1
ATOM 614 O O . GLN A 1 77 ? 7.777 0.224 6.07 1 96.31 77 GLN A O 1
ATOM 619 N N . CYS A 1 78 ? 8.023 -1.469 4.609 1 97.38 78 CYS A N 1
ATOM 620 C CA . CYS A 1 78 ? 8.891 -0.737 3.688 1 97.38 78 CYS A CA 1
ATOM 621 C C . CYS A 1 78 ? 8.641 -1.171 2.248 1 97.38 78 CYS A C 1
ATOM 623 O O . CYS A 1 78 ? 7.977 -2.18 2.004 1 97.38 78 CYS A O 1
ATOM 625 N N . SER A 1 79 ? 9.008 -0.348 1.376 1 95.31 79 SER A N 1
ATOM 626 C CA . SER A 1 79 ? 8.914 -0.609 -0.057 1 95.31 79 SER A CA 1
ATOM 627 C C . SER A 1 79 ? 10.188 -0.188 -0.784 1 95.31 79 SER A C 1
ATOM 629 O O . SER A 1 79 ? 11.273 -0.228 -0.212 1 95.31 79 SER A O 1
ATOM 631 N N . THR A 1 80 ? 10.086 0.089 -2.141 1 93.94 80 THR A N 1
ATOM 632 C CA . THR A 1 80 ? 11.312 0.181 -2.922 1 93.94 80 THR A CA 1
ATOM 633 C C . THR A 1 80 ? 11.555 1.615 -3.383 1 93.94 80 THR A C 1
ATOM 635 O O . THR A 1 80 ? 12.578 1.91 -4.004 1 93.94 80 THR A O 1
ATOM 638 N N . THR A 1 81 ? 10.633 2.549 -3.049 1 93.38 81 THR A N 1
ATOM 639 C CA . THR A 1 81 ? 10.805 3.916 -3.527 1 93.38 81 THR A CA 1
ATOM 640 C C . THR A 1 81 ? 11.242 4.836 -2.391 1 93.38 81 THR A C 1
ATOM 642 O O . THR A 1 81 ? 11.094 4.488 -1.216 1 93.38 81 THR A O 1
ATOM 645 N N . LYS A 1 82 ? 11.695 5.977 -2.732 1 94.44 82 LYS A N 1
ATOM 646 C CA . LYS A 1 82 ? 12.203 6.949 -1.771 1 94.44 82 LYS A CA 1
ATOM 647 C C . LYS A 1 82 ? 11.117 7.348 -0.771 1 94.44 82 LYS A C 1
ATOM 649 O O . LYS A 1 82 ? 11.375 7.422 0.432 1 94.44 82 LYS A O 1
ATOM 654 N N . HIS A 1 83 ? 9.891 7.57 -1.246 1 93.62 83 HIS A N 1
ATOM 655 C CA . HIS A 1 83 ? 8.812 8.102 -0.407 1 93.62 83 HIS A CA 1
ATOM 656 C C . HIS A 1 83 ? 8.086 6.977 0.319 1 93.62 83 HIS A C 1
ATOM 658 O O . HIS A 1 83 ? 7.277 7.23 1.217 1 93.62 83 HIS A O 1
ATOM 664 N N . GLN A 1 84 ? 8.375 5.773 -0.059 1 93.44 84 GLN A N 1
ATOM 665 C CA . GLN A 1 84 ? 7.883 4.602 0.657 1 93.44 84 GLN A CA 1
ATOM 666 C C . GLN A 1 84 ? 9.039 3.781 1.226 1 93.44 84 GLN A C 1
ATOM 668 O O . GLN A 1 84 ? 9.078 2.561 1.06 1 93.44 84 GLN A O 1
ATOM 673 N N . CYS A 1 85 ? 9.922 4.52 1.809 1 97.44 85 CYS A N 1
ATOM 674 C CA . CYS A 1 85 ? 11.117 3.891 2.363 1 97.44 85 CYS A CA 1
ATOM 675 C C . CYS A 1 85 ? 10.773 3.064 3.596 1 97.44 85 CYS A C 1
ATOM 677 O O . CYS A 1 85 ? 10.797 1.832 3.549 1 97.44 85 CYS A O 1
ATOM 679 N N . VAL A 1 86 ? 10.461 3.664 4.691 1 98 86 VAL A N 1
ATOM 680 C CA . VAL A 1 86 ? 9.961 3.016 5.895 1 98 86 VAL A CA 1
ATOM 681 C C . VAL A 1 86 ? 8.758 3.787 6.434 1 98 86 VAL A C 1
ATOM 683 O O . VAL A 1 86 ? 8.812 5.008 6.594 1 98 86 VAL A O 1
ATOM 686 N N . PHE A 1 87 ? 7.664 3.041 6.688 1 97.06 87 PHE A N 1
ATOM 687 C CA . PHE A 1 87 ? 6.453 3.734 7.113 1 97.06 87 PHE A CA 1
ATOM 688 C C . PHE A 1 87 ? 5.633 2.857 8.055 1 97.06 87 PHE A C 1
ATOM 690 O O . PHE A 1 87 ? 5.766 1.631 8.039 1 97.06 87 PHE A O 1
ATOM 697 N N . LEU A 1 88 ? 4.824 3.537 8.844 1 95.75 88 LEU A N 1
ATOM 698 C CA . LEU A 1 88 ? 3.891 2.893 9.758 1 95.75 88 LEU A CA 1
ATOM 699 C C . LEU A 1 88 ? 2.514 2.744 9.125 1 95.75 88 LEU A C 1
ATOM 701 O O . LEU A 1 88 ? 1.957 3.715 8.602 1 95.75 88 LEU A O 1
ATOM 705 N N . LEU A 1 89 ? 2.023 1.529 9.18 1 95.31 89 LEU A N 1
ATOM 706 C CA . LEU A 1 89 ? 0.689 1.278 8.648 1 95.31 89 LEU A CA 1
ATOM 707 C C . LEU A 1 89 ? -0.383 1.825 9.586 1 95.31 89 LEU A C 1
ATOM 709 O O . LEU A 1 89 ? -0.255 1.726 10.805 1 95.31 89 LEU A O 1
ATOM 713 N N . VAL A 1 90 ? -1.404 2.369 8.992 1 94.88 90 VAL A N 1
ATOM 714 C CA . VAL A 1 90 ? -2.533 2.934 9.727 1 94.88 90 VAL A CA 1
ATOM 715 C C . VAL A 1 90 ? -3.793 2.115 9.445 1 94.88 90 VAL A C 1
ATOM 717 O O . VAL A 1 90 ? -4.043 1.721 8.305 1 94.88 90 VAL A O 1
ATOM 720 N N . GLU A 1 91 ? -4.492 1.873 10.5 1 93.56 91 GLU A N 1
ATOM 721 C CA . GLU A 1 91 ? -5.773 1.188 10.344 1 93.56 91 GLU A CA 1
ATOM 722 C C . GLU A 1 91 ? -6.699 1.96 9.406 1 93.56 91 GLU A C 1
ATOM 724 O O . GLU A 1 91 ? -6.914 3.16 9.586 1 93.56 91 GLU A O 1
ATOM 729 N N . PRO A 1 92 ? -7.145 1.228 8.383 1 95.5 92 PRO A N 1
ATOM 730 C CA . PRO A 1 92 ? -8.141 1.927 7.566 1 95.5 92 PRO A CA 1
ATOM 731 C C . PRO A 1 92 ? -9.438 2.197 8.32 1 95.5 92 PRO A C 1
ATOM 733 O O . PRO A 1 92 ? -9.898 1.346 9.086 1 95.5 92 PRO A O 1
ATOM 736 N N . THR A 1 93 ? -9.984 3.357 8.172 1 94.19 93 THR A N 1
ATOM 737 C CA . THR A 1 93 ? -11.266 3.756 8.742 1 94.19 93 THR A CA 1
ATOM 738 C C . THR A 1 93 ? -12.164 4.379 7.68 1 94.19 93 THR A C 1
ATOM 740 O O . THR A 1 93 ? -11.695 4.742 6.602 1 94.19 93 THR A O 1
ATOM 743 N N . VAL A 1 94 ? -13.398 4.469 8.039 1 94.5 94 VAL A N 1
ATOM 744 C CA . VAL A 1 94 ? -14.352 5.082 7.121 1 94.5 94 VAL A CA 1
ATOM 745 C C . VAL A 1 94 ? -13.914 6.512 6.801 1 94.5 94 VAL A C 1
ATOM 747 O O . VAL A 1 94 ? -13.977 6.941 5.648 1 94.5 94 VAL A O 1
ATOM 750 N N . ASN A 1 95 ? -13.438 7.23 7.789 1 92.94 95 ASN A N 1
ATOM 751 C CA . ASN A 1 95 ? -13.031 8.617 7.605 1 92.94 95 ASN A CA 1
ATOM 752 C C . ASN A 1 95 ? -11.852 8.734 6.637 1 92.94 95 ASN A C 1
ATOM 754 O O . ASN A 1 95 ? -11.898 9.523 5.688 1 92.94 95 ASN A O 1
ATOM 758 N N . ILE A 1 96 ? -10.922 7.934 6.785 1 95.88 96 ILE A N 1
ATOM 759 C CA . ILE A 1 96 ? -9.711 8.016 5.98 1 95.88 96 ILE A CA 1
ATOM 760 C C . ILE A 1 96 ? -10.008 7.582 4.547 1 95.88 96 ILE A C 1
ATOM 762 O O . ILE A 1 96 ? -9.672 8.289 3.592 1 95.88 96 ILE A O 1
ATOM 766 N N . LEU A 1 97 ? -10.656 6.496 4.395 1 96.56 97 LEU A N 1
ATOM 767 C CA . LEU A 1 97 ? -10.898 5.93 3.072 1 96.56 97 LEU A CA 1
ATOM 768 C C . LEU A 1 97 ? -11.891 6.781 2.289 1 96.56 97 LEU A C 1
ATOM 770 O O . LEU A 1 97 ? -11.758 6.945 1.074 1 96.56 97 LEU A O 1
ATOM 774 N N . SER A 1 98 ? -12.883 7.316 3.004 1 95.62 98 SER A N 1
ATOM 775 C CA . SER A 1 98 ? -13.852 8.172 2.32 1 95.62 98 SER A CA 1
ATOM 776 C C . SER A 1 98 ? -13.203 9.469 1.847 1 95.62 98 SER A C 1
ATOM 778 O O . SER A 1 98 ? -13.531 9.969 0.771 1 95.62 98 SER A O 1
ATOM 780 N N . ALA A 1 99 ? -12.352 10 2.668 1 96.5 99 ALA A N 1
ATOM 781 C CA . ALA A 1 99 ? -11.633 11.203 2.27 1 96.5 99 ALA A CA 1
ATOM 782 C C . ALA A 1 99 ? -10.789 10.953 1.025 1 96.5 99 ALA A C 1
ATOM 784 O O . ALA A 1 99 ? -10.812 11.742 0.08 1 96.5 99 ALA A O 1
ATOM 785 N N . HIS A 1 100 ? -10.047 9.859 1.027 1 96.94 100 HIS A N 1
ATOM 786 C CA . HIS A 1 100 ? -9.234 9.484 -0.126 1 96.94 100 HIS A CA 1
ATOM 787 C C . HIS A 1 100 ? -10.094 9.32 -1.375 1 96.94 100 HIS A C 1
ATOM 789 O O . HIS A 1 100 ? -9.781 9.883 -2.428 1 96.94 100 HIS A O 1
ATOM 795 N N . LYS A 1 101 ? -11.141 8.547 -1.257 1 95.56 101 LYS A N 1
ATOM 796 C CA . LYS A 1 101 ? -12.008 8.273 -2.395 1 95.56 101 LYS A CA 1
ATOM 797 C C . LYS A 1 101 ? -12.625 9.555 -2.943 1 95.56 101 LYS A C 1
ATOM 799 O O . LYS A 1 101 ? -12.664 9.758 -4.156 1 95.56 101 LYS A O 1
ATOM 804 N N . ALA A 1 102 ? -13.109 10.422 -2.062 1 95.12 102 ALA A N 1
ATOM 805 C CA . ALA A 1 102 ? -13.742 11.672 -2.463 1 95.12 102 ALA A CA 1
ATOM 806 C C . ALA A 1 102 ? -12.789 12.547 -3.266 1 95.12 102 ALA A C 1
ATOM 808 O O . ALA A 1 102 ? -13.148 13.055 -4.332 1 95.12 102 ALA A O 1
ATOM 809 N N . MET A 1 103 ? -11.586 12.656 -2.77 1 96.56 103 MET A N 1
ATOM 810 C CA . MET A 1 103 ? -10.633 13.539 -3.43 1 96.56 103 MET A CA 1
ATOM 811 C C . MET A 1 103 ? -10.109 12.914 -4.719 1 96.56 103 MET A C 1
ATOM 813 O O . MET A 1 103 ? -9.859 13.609 -5.699 1 96.56 103 MET A O 1
ATOM 817 N N . ARG A 1 104 ? -9.914 11.641 -4.652 1 96.06 104 ARG A N 1
ATOM 818 C CA . ARG A 1 104 ? -9.516 10.938 -5.863 1 96.06 104 ARG A CA 1
ATOM 819 C C . ARG A 1 104 ? -10.523 11.156 -6.98 1 96.06 104 ARG A C 1
ATOM 821 O O . ARG A 1 104 ? -10.148 11.414 -8.125 1 96.06 104 ARG A O 1
ATOM 828 N N . ASP A 1 105 ? -11.781 11.016 -6.672 1 93.88 105 ASP A N 1
ATOM 829 C CA . ASP A 1 105 ? -12.844 11.203 -7.652 1 93.88 105 ASP A CA 1
ATOM 830 C C . ASP A 1 105 ? -12.898 12.656 -8.133 1 93.88 105 ASP A C 1
ATOM 832 O O . ASP A 1 105 ? -13.008 12.906 -9.336 1 93.88 105 ASP A O 1
ATOM 836 N N . THR A 1 106 ? -12.805 13.555 -7.195 1 94.06 106 THR A N 1
ATOM 837 C CA . THR A 1 106 ? -12.875 14.977 -7.504 1 94.06 106 THR A CA 1
ATOM 838 C C . THR A 1 106 ? -11.719 15.398 -8.406 1 94.06 106 THR A C 1
ATOM 840 O O . THR A 1 106 ? -11.906 16.188 -9.336 1 94.06 106 THR A O 1
ATOM 843 N N . CYS A 1 107 ? -10.547 14.859 -8.164 1 95.06 107 CYS A N 1
ATOM 844 C CA . CYS A 1 107 ? -9.352 15.273 -8.891 1 95.06 107 CYS A CA 1
ATOM 845 C C . CYS A 1 107 ? -9.125 14.398 -10.117 1 95.06 107 CYS A C 1
ATOM 847 O O . CYS A 1 107 ? -8.188 14.625 -10.883 1 95.06 107 CYS A O 1
ATOM 849 N N . ASN A 1 108 ? -9.875 13.414 -10.312 1 92 108 ASN A N 1
ATOM 850 C CA . ASN A 1 108 ? -9.797 12.5 -11.445 1 92 108 ASN A CA 1
ATOM 851 C C . ASN A 1 108 ? -8.422 11.844 -11.539 1 92 108 ASN A C 1
ATOM 853 O O . ASN A 1 108 ? -7.789 11.883 -12.594 1 92 108 ASN A O 1
ATOM 857 N N . ILE A 1 109 ? -7.973 11.445 -10.469 1 88.62 109 ILE A N 1
ATOM 858 C CA . ILE A 1 109 ? -6.703 10.734 -10.406 1 88.62 109 ILE A CA 1
ATOM 859 C C . ILE A 1 109 ? -6.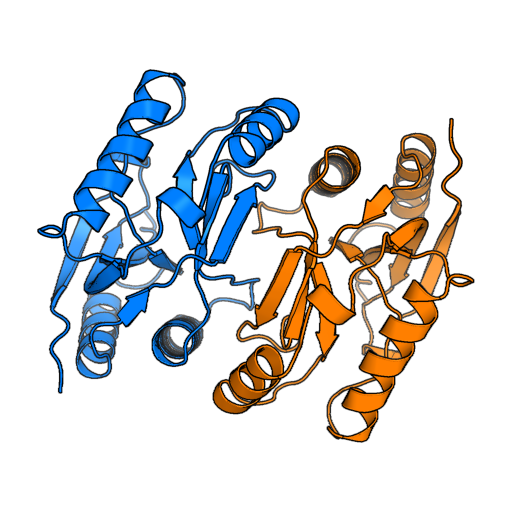957 9.227 -10.484 1 88.62 109 ILE A C 1
ATOM 861 O O . ILE A 1 109 ? -7.875 8.711 -9.844 1 88.62 109 ILE A O 1
ATOM 865 N N . ASP A 1 110 ? -6.148 8.602 -11.219 1 78.44 110 ASP A N 1
ATOM 866 C CA . ASP A 1 110 ? -6.305 7.176 -11.508 1 78.44 110 ASP A CA 1
ATOM 867 C C . ASP A 1 110 ? -6.258 6.348 -10.227 1 78.44 110 ASP A C 1
ATOM 869 O O . ASP A 1 110 ? -5.707 6.789 -9.211 1 78.44 110 ASP A O 1
ATOM 873 N N . HIS A 1 111 ? -6.711 5.215 -10.453 1 70.31 111 HIS A N 1
ATOM 874 C CA . HIS A 1 111 ? -6.797 4.234 -9.375 1 70.31 111 HIS A CA 1
ATOM 875 C C . HIS A 1 111 ? -5.418 3.701 -9 1 70.31 111 HIS A C 1
ATOM 877 O O . HIS A 1 111 ? -4.746 3.078 -9.828 1 70.31 111 HIS A O 1
ATOM 883 N N . ARG A 1 112 ? -5.02 4.105 -7.949 1 81.44 112 ARG A N 1
ATOM 884 C CA . ARG A 1 112 ? -3.74 3.654 -7.406 1 81.44 112 ARG A CA 1
ATOM 885 C C . ARG A 1 112 ? -3.93 2.955 -6.066 1 81.44 112 ARG A C 1
ATOM 887 O O . ARG A 1 112 ? -4.988 3.068 -5.445 1 81.44 112 ARG A O 1
ATOM 894 N N . MET A 1 113 ? -2.896 2.135 -5.852 1 87.56 113 MET A N 1
ATOM 895 C CA . MET A 1 113 ? -2.902 1.516 -4.527 1 87.56 113 MET A CA 1
ATOM 896 C C . MET A 1 113 ? -2.836 2.574 -3.432 1 87.56 113 MET A C 1
ATOM 898 O O . MET A 1 113 ? -2.074 3.537 -3.539 1 87.56 113 MET A O 1
ATOM 902 N N . TYR A 1 114 ? -3.752 2.404 -2.547 1 93.38 114 TYR A N 1
ATOM 903 C CA . TYR A 1 114 ? -3.74 3.293 -1.39 1 93.38 114 TYR A CA 1
ATOM 904 C C . TYR A 1 114 ? -3.828 2.5 -0.092 1 93.38 114 TYR A C 1
ATOM 906 O O . TYR A 1 114 ? -4.828 1.821 0.161 1 93.38 114 TYR A O 1
ATOM 914 N N . VAL A 1 115 ? -2.834 2.584 0.655 1 94.56 115 VAL A N 1
ATOM 915 C CA . VAL A 1 115 ? -2.773 2.068 2.018 1 94.56 115 VAL A CA 1
ATOM 916 C C . VAL A 1 115 ? -2.42 3.197 2.984 1 94.56 115 VAL A C 1
ATOM 918 O O . VAL A 1 115 ? -1.324 3.76 2.918 1 94.56 115 VAL A O 1
ATOM 921 N N . PRO A 1 116 ? -3.377 3.525 3.852 1 95.69 116 PRO A N 1
ATOM 922 C CA . PRO A 1 116 ? -3.055 4.621 4.766 1 95.69 116 PRO A CA 1
ATOM 923 C C . PRO A 1 116 ? -1.805 4.352 5.598 1 95.69 116 PRO A C 1
ATOM 925 O O . PRO A 1 116 ? -1.663 3.266 6.168 1 95.69 116 PRO A O 1
ATOM 928 N N . HIS A 1 117 ? -0.914 5.355 5.66 1 96.25 117 HIS A N 1
ATOM 929 C CA . HIS A 1 117 ? 0.341 5.148 6.375 1 96.25 117 HIS A CA 1
ATOM 930 C C . HIS A 1 117 ? 0.983 6.477 6.758 1 96.25 117 HIS A C 1
ATOM 932 O O . HIS A 1 117 ? 0.596 7.527 6.246 1 96.25 117 HIS A O 1
ATOM 938 N N . LEU A 1 118 ? 1.876 6.387 7.723 1 96.25 118 LEU A N 1
ATOM 939 C CA . LEU A 1 118 ? 2.727 7.488 8.164 1 96.25 118 LEU A CA 1
ATOM 940 C C . LEU A 1 118 ? 4.195 7.172 7.918 1 96.25 118 LEU A C 1
ATOM 942 O O . LEU A 1 118 ? 4.754 6.258 8.531 1 96.25 118 LEU A O 1
ATOM 946 N N . SER A 1 119 ? 4.809 7.945 7.055 1 97.19 119 SER A N 1
ATOM 947 C CA . SER A 1 119 ? 6.219 7.715 6.766 1 97.19 119 SER A CA 1
ATOM 948 C C . SER A 1 119 ? 7.102 8.141 7.938 1 97.19 119 SER A C 1
ATOM 950 O O . SER A 1 119 ? 6.828 9.148 8.594 1 97.19 119 SER A O 1
ATOM 952 N N . ILE A 1 120 ? 8.195 7.41 8.102 1 97 120 ILE A N 1
ATOM 953 C CA . ILE A 1 120 ? 9.133 7.832 9.133 1 97 120 ILE A CA 1
ATOM 954 C C . ILE A 1 120 ? 10.508 8.086 8.5 1 97 120 ILE A C 1
ATOM 956 O O . ILE A 1 120 ? 11.359 8.742 9.102 1 97 120 ILE A O 1
ATOM 960 N N . ILE A 1 121 ? 10.695 7.523 7.328 1 98.19 121 ILE A N 1
ATOM 961 C CA . ILE A 1 121 ? 11.953 7.766 6.629 1 98.19 121 ILE A CA 1
ATOM 962 C C . ILE A 1 121 ? 11.695 7.902 5.129 1 98.19 121 ILE A C 1
ATOM 964 O O . ILE A 1 121 ? 11.016 7.062 4.531 1 98.19 121 ILE A O 1
ATOM 968 N N . TYR A 1 122 ? 12.172 8.969 4.531 1 98 122 TYR A N 1
ATOM 969 C CA . TYR A 1 122 ? 12.391 9.078 3.092 1 98 122 TYR A CA 1
ATOM 970 C C . TYR A 1 122 ? 13.867 8.914 2.75 1 98 122 TYR A C 1
ATOM 972 O O . TYR A 1 122 ? 14.711 9.633 3.289 1 98 122 TYR A O 1
ATOM 980 N N . SER A 1 123 ? 14.125 7.988 1.896 1 97.88 123 SER A N 1
ATOM 981 C CA . SER A 1 123 ? 15.523 7.723 1.584 1 97.88 123 SER A CA 1
ATOM 982 C C . SER A 1 123 ? 15.656 6.797 0.381 1 97.88 123 SER A C 1
ATOM 984 O O . SER A 1 123 ? 14.734 6.047 0.062 1 97.88 123 SER A O 1
ATOM 986 N N . GLU A 1 124 ? 16.797 6.871 -0.239 1 96.62 124 GLU A N 1
ATOM 987 C CA . GLU A 1 124 ? 17.125 5.965 -1.335 1 96.62 124 GLU A CA 1
ATOM 988 C C . GLU A 1 124 ? 17.938 4.777 -0.842 1 96.62 124 GLU A C 1
ATOM 990 O O . GLU A 1 124 ? 18.609 4.109 -1.633 1 96.62 124 GLU A O 1
ATOM 995 N N . MET A 1 125 ? 17.906 4.594 0.449 1 97.44 125 MET A N 1
ATOM 996 C CA . MET A 1 125 ? 18.703 3.504 1.019 1 97.44 125 MET A CA 1
ATOM 997 C C . MET A 1 125 ? 18.328 2.17 0.38 1 97.44 125 MET A C 1
ATOM 999 O O . MET A 1 125 ? 17.281 2.051 -0.25 1 97.44 125 MET A O 1
ATOM 1003 N N . ASN A 1 126 ? 19.188 1.194 0.489 1 96.94 126 ASN A N 1
ATOM 1004 C CA . ASN A 1 126 ? 18.969 -0.073 -0.195 1 96.94 126 ASN A CA 1
ATOM 1005 C C . ASN A 1 126 ? 17.984 -0.958 0.576 1 96.94 126 ASN A C 1
ATOM 1007 O O . ASN A 1 126 ? 17.656 -0.67 1.729 1 96.94 126 ASN A O 1
ATOM 1011 N N . ILE A 1 127 ? 17.578 -1.988 0.027 1 96.88 127 ILE A N 1
ATOM 1012 C CA . ILE A 1 127 ? 16.531 -2.863 0.529 1 96.88 127 ILE A CA 1
ATOM 1013 C C . ILE A 1 127 ? 16.953 -3.473 1.862 1 96.88 127 ILE A C 1
ATOM 1015 O O . ILE A 1 127 ? 16.172 -3.537 2.805 1 96.88 127 ILE A O 1
ATOM 1019 N N . THR A 1 128 ? 18.188 -3.932 1.962 1 97.06 128 THR A N 1
ATOM 1020 C CA . THR A 1 128 ? 18.688 -4.582 3.174 1 97.06 128 THR A CA 1
ATOM 1021 C C . THR A 1 128 ? 18.609 -3.627 4.363 1 97.06 128 THR A C 1
ATOM 1023 O O . THR A 1 128 ? 18.203 -4.02 5.461 1 97.06 128 THR A O 1
ATOM 1026 N N . GLU A 1 129 ? 18.984 -2.389 4.164 1 96.94 129 GLU A N 1
ATOM 1027 C CA . GLU A 1 129 ? 18.922 -1.382 5.219 1 96.94 129 GLU A CA 1
ATOM 1028 C C . GLU A 1 129 ? 17.484 -1.131 5.66 1 96.94 129 GLU A C 1
ATOM 1030 O O . GLU A 1 129 ? 17.203 -1.007 6.855 1 96.94 129 GLU A O 1
ATOM 1035 N N . ARG A 1 130 ? 16.578 -1.059 4.711 1 97.81 130 ARG A N 1
ATOM 1036 C CA . ARG A 1 130 ? 15.164 -0.865 5.02 1 97.81 130 ARG A CA 1
ATOM 1037 C C . ARG A 1 130 ? 14.641 -1.979 5.922 1 97.81 130 ARG A C 1
ATOM 1039 O O . ARG A 1 130 ? 13.953 -1.714 6.91 1 97.81 130 ARG A O 1
ATOM 1046 N N . LEU A 1 131 ? 15.031 -3.152 5.551 1 97.31 131 LEU A N 1
ATOM 1047 C CA . LEU A 1 131 ? 14.547 -4.324 6.277 1 97.31 131 LEU A CA 1
ATOM 1048 C C . LEU A 1 131 ? 15.141 -4.375 7.684 1 97.31 131 LEU A C 1
ATOM 1050 O O . LEU A 1 131 ? 14.469 -4.797 8.625 1 97.31 131 LEU A O 1
ATOM 1054 N N . GLN A 1 132 ? 16.328 -3.957 7.816 1 96.88 132 GLN A N 1
ATOM 1055 C CA . GLN A 1 132 ? 16.938 -3.871 9.141 1 96.88 132 GLN A CA 1
ATOM 1056 C C . GLN A 1 132 ? 16.188 -2.881 10.023 1 96.88 132 GLN A C 1
ATOM 1058 O O . GLN A 1 132 ? 15.969 -3.137 11.211 1 96.88 132 GLN A O 1
ATOM 1063 N N . ILE A 1 133 ? 15.797 -1.811 9.438 1 96.69 133 ILE A N 1
ATOM 1064 C CA . ILE A 1 133 ? 15.102 -0.769 10.188 1 96.69 133 ILE A CA 1
ATOM 1065 C C . ILE A 1 133 ? 13.734 -1.275 10.641 1 96.69 133 ILE A C 1
ATOM 1067 O O . ILE A 1 133 ? 13.375 -1.158 11.812 1 96.69 133 ILE A O 1
ATOM 1071 N N . ILE A 1 134 ? 12.969 -1.837 9.734 1 96.06 134 ILE A N 1
ATOM 1072 C CA . ILE A 1 134 ? 11.617 -2.23 10.117 1 96.06 134 ILE A CA 1
ATOM 1073 C C . ILE A 1 134 ? 11.688 -3.324 11.18 1 96.06 134 ILE A C 1
ATOM 1075 O O . ILE A 1 134 ? 10.812 -3.414 12.047 1 96.06 134 ILE A O 1
ATOM 1079 N N . ASN A 1 135 ? 12.742 -4.113 11.156 1 94.25 135 ASN A N 1
ATOM 1080 C CA . ASN A 1 135 ? 12.898 -5.172 12.156 1 94.25 135 ASN A CA 1
ATOM 1081 C C . ASN A 1 135 ? 13.297 -4.609 13.516 1 94.25 135 ASN A C 1
ATOM 1083 O O . ASN A 1 135 ? 13.203 -5.301 14.531 1 94.25 135 ASN A O 1
ATOM 1087 N N . SER A 1 136 ? 13.734 -3.404 13.5 1 92.94 136 SER A N 1
ATOM 1088 C CA . SER A 1 136 ? 14.18 -2.783 14.742 1 92.94 136 SER A CA 1
ATOM 1089 C C . SER A 1 136 ? 13.062 -1.961 15.383 1 92.94 136 SER A C 1
ATOM 1091 O O . SER A 1 136 ? 13.172 -1.555 16.547 1 92.94 136 SER A O 1
ATOM 1093 N N . ILE A 1 137 ? 12.031 -1.739 14.656 1 91.38 137 ILE A N 1
ATOM 1094 C CA . ILE A 1 137 ? 10.961 -0.876 15.141 1 91.38 137 ILE A CA 1
ATOM 1095 C C . ILE A 1 137 ? 9.922 -1.712 15.883 1 91.38 137 ILE A C 1
ATOM 1097 O O . ILE A 1 137 ? 9.43 -2.717 15.359 1 91.38 137 ILE A O 1
ATOM 1101 N N . ASP A 1 138 ? 9.672 -1.264 17.062 1 88.31 138 ASP A N 1
ATOM 1102 C CA . ASP A 1 138 ? 8.586 -1.844 17.859 1 88.31 138 ASP A CA 1
ATOM 1103 C C . ASP A 1 138 ? 7.34 -0.958 17.812 1 88.31 138 ASP A C 1
ATOM 1105 O O . ASP A 1 138 ? 7.207 -0.027 18.609 1 88.31 138 ASP A O 1
ATOM 1109 N N . VAL A 1 139 ? 6.43 -1.362 17.031 1 85.31 139 VAL A N 1
ATOM 1110 C CA . VAL A 1 139 ? 5.23 -0.562 16.812 1 85.31 139 VAL A CA 1
ATOM 1111 C C . VAL A 1 139 ? 4.422 -0.464 18.094 1 85.31 139 VAL A C 1
ATOM 1113 O O . VAL A 1 139 ? 3.777 0.555 18.359 1 85.31 139 VAL A O 1
ATOM 1116 N N . SER A 1 140 ? 4.477 -1.52 18.828 1 83.75 140 SER A N 1
ATOM 1117 C CA . SER A 1 140 ? 3.732 -1.514 20.078 1 83.75 140 SER A CA 1
ATOM 1118 C C . SER A 1 140 ? 4.207 -0.393 21 1 83.75 140 SER A C 1
ATOM 1120 O O . SER A 1 140 ? 3.438 0.105 21.828 1 83.75 140 SER A O 1
ATOM 1122 N N . SER A 1 141 ? 5.465 -0.058 20.812 1 80.44 141 SER A N 1
ATOM 1123 C CA . SER A 1 141 ? 6.016 1.013 21.641 1 80.44 141 SER A CA 1
ATOM 1124 C C . SER A 1 141 ? 5.508 2.377 21.188 1 80.44 141 SER A C 1
ATOM 1126 O O . SER A 1 141 ? 5.629 3.363 21.922 1 80.44 141 SER A O 1
ATOM 1128 N N . LEU A 1 142 ? 5.039 2.342 20.016 1 77.56 142 LEU A N 1
ATOM 1129 C CA . LEU A 1 142 ? 4.516 3.584 19.469 1 77.56 142 LEU A CA 1
ATOM 1130 C C . LEU A 1 142 ? 3.018 3.705 19.719 1 77.56 142 LEU A C 1
ATOM 1132 O O . LEU A 1 142 ? 2.379 4.652 19.266 1 77.56 142 LEU A O 1
ATOM 1136 N N . GLN A 1 143 ? 2.684 2.527 20.516 1 67.19 143 GLN A N 1
ATOM 1137 C CA . GLN A 1 143 ? 1.251 2.393 20.766 1 67.19 143 GLN A CA 1
ATOM 1138 C C . GLN A 1 143 ? 0.724 3.566 21.594 1 67.19 143 GLN A C 1
ATOM 1140 O O . GLN A 1 143 ? 1.417 4.074 22.469 1 67.19 143 GLN A O 1
ATOM 1145 N N . GLY A 1 144 ? -0.241 4.305 20.984 1 65.94 144 GLY A N 1
ATOM 1146 C CA . GLY A 1 144 ? -1.043 5.43 21.453 1 65.94 144 GLY A CA 1
ATOM 1147 C C . GLY A 1 144 ? -2.057 5.898 20.422 1 65.94 144 GLY A C 1
ATOM 1148 O O . GLY A 1 144 ? -1.986 5.516 19.25 1 65.94 144 GLY A O 1
ATOM 1149 N N . ILE A 1 145 ? -3.074 6.41 20.922 1 68.44 145 ILE A N 1
ATOM 1150 C CA . ILE A 1 145 ? -4.105 6.965 20.062 1 68.44 145 ILE A CA 1
ATOM 1151 C C . ILE A 1 145 ? -3.623 8.289 19.453 1 68.44 145 ILE A C 1
ATOM 1153 O O . ILE A 1 145 ? -3.254 9.211 20.188 1 68.44 145 ILE A O 1
ATOM 1157 N N . ILE A 1 146 ? -3.357 8.211 18.125 1 87.12 146 ILE A N 1
ATOM 1158 C CA . ILE A 1 146 ? -3.035 9.438 17.406 1 87.12 146 ILE A CA 1
ATOM 1159 C C . ILE A 1 146 ? -4.305 10.023 16.797 1 87.12 146 ILE A C 1
ATOM 1161 O O . ILE A 1 146 ? -5.066 9.312 16.125 1 87.12 146 ILE A O 1
ATOM 1165 N N . TYR A 1 147 ? -4.539 11.266 17.125 1 89.94 147 TYR A N 1
ATOM 1166 C CA . TYR A 1 147 ? -5.672 11.945 16.5 1 89.94 147 TYR A CA 1
ATOM 1167 C C . TYR A 1 147 ? -5.199 12.977 15.484 1 89.94 147 TYR A C 1
ATOM 1169 O O . TYR A 1 147 ? -4.344 13.812 15.797 1 89.94 147 TYR A O 1
ATOM 1177 N N . SER A 1 148 ? -5.68 12.766 14.344 1 93.44 148 SER A N 1
ATOM 1178 C CA . SER A 1 148 ? -5.484 13.828 13.352 1 93.44 148 SER A CA 1
ATOM 1179 C C . SER A 1 148 ? -6.629 14.836 13.391 1 93.44 148 SER A C 1
ATOM 1181 O O . SER A 1 148 ? -7.777 14.492 13.102 1 93.44 148 SER A O 1
ATOM 1183 N N . ASP A 1 149 ? -6.293 16.047 13.688 1 94.69 149 ASP A N 1
ATOM 1184 C CA . ASP A 1 149 ? -7.332 17.047 13.883 1 94.69 149 ASP A CA 1
ATOM 1185 C C . ASP A 1 149 ? -7.207 18.172 12.859 1 94.69 149 ASP A C 1
ATOM 1187 O O . ASP A 1 149 ? -7.789 19.25 13.039 1 94.69 149 ASP A O 1
ATOM 1191 N N . GLU A 1 150 ? -6.41 17.906 11.93 1 96.31 150 GLU A N 1
ATOM 1192 C CA . GLU A 1 150 ? -6.199 18.906 10.898 1 96.31 150 GLU A CA 1
ATOM 1193 C C . GLU A 1 150 ? -6.074 18.266 9.516 1 96.31 150 GLU A C 1
ATOM 1195 O O . GLU A 1 150 ? -5.492 17.188 9.383 1 96.31 150 GLU A O 1
ATOM 1200 N N . ILE A 1 151 ? -6.707 18.922 8.531 1 97.62 151 ILE A N 1
ATOM 1201 C CA . ILE A 1 151 ? -6.488 18.609 7.121 1 97.62 151 ILE A CA 1
ATOM 1202 C C . ILE A 1 151 ? -5.754 19.766 6.445 1 97.62 151 ILE A C 1
ATOM 1204 O O . ILE A 1 151 ? -6.051 20.938 6.699 1 97.62 151 ILE A O 1
ATOM 1208 N N . ALA A 1 152 ? -4.777 19.422 5.633 1 98.12 152 ALA A N 1
ATOM 1209 C CA . ALA A 1 152 ? -3.986 20.5 5.027 1 98.12 152 ALA A CA 1
ATOM 1210 C C . ALA A 1 152 ? -3.752 20.219 3.543 1 98.12 152 ALA A C 1
ATOM 1212 O O . ALA A 1 152 ? -3.623 19.078 3.127 1 98.12 152 ALA A O 1
ATOM 1213 N N . LEU A 1 153 ? -3.756 21.281 2.797 1 98.5 153 LEU A N 1
ATOM 1214 C CA . LEU A 1 153 ? -3.311 21.297 1.408 1 98.5 153 LEU A CA 1
ATOM 1215 C C . LEU A 1 153 ? -1.837 21.672 1.312 1 98.5 153 LEU A C 1
ATOM 1217 O O . LEU A 1 153 ? -1.43 22.734 1.801 1 98.5 153 LEU A O 1
ATOM 1221 N N . ILE A 1 154 ? -1.056 20.844 0.694 1 98.38 154 ILE A N 1
ATOM 1222 C CA . ILE A 1 154 ? 0.392 21.016 0.669 1 98.38 154 ILE A CA 1
ATOM 1223 C C . ILE A 1 154 ? 0.866 21.188 -0.772 1 98.38 154 ILE A C 1
ATOM 1225 O O . ILE A 1 154 ? 0.414 20.484 -1.671 1 98.38 154 ILE A O 1
ATOM 1229 N N . ASN A 1 155 ? 1.699 22.141 -0.983 1 97.88 155 ASN A N 1
ATOM 1230 C CA . ASN A 1 155 ? 2.473 22.188 -2.219 1 97.88 155 ASN A CA 1
ATOM 1231 C C . ASN A 1 155 ? 3.711 21.297 -2.141 1 97.88 155 ASN A C 1
ATOM 1233 O O . ASN A 1 155 ? 4.652 21.609 -1.408 1 97.88 155 ASN A O 1
ATOM 1237 N N . THR A 1 156 ? 3.66 20.219 -2.898 1 96.5 156 THR A N 1
ATOM 1238 C CA . THR A 1 156 ? 4.73 19.219 -2.818 1 96.5 156 THR A CA 1
ATOM 1239 C C . THR A 1 156 ? 5.566 19.234 -4.094 1 96.5 156 THR A C 1
ATOM 1241 O O . THR A 1 156 ? 6.215 18.234 -4.422 1 96.5 156 THR A O 1
ATOM 1244 N N . LYS A 1 157 ? 5.586 20.234 -4.785 1 94.06 157 LYS A N 1
ATOM 1245 C CA . LYS A 1 157 ? 6.344 20.344 -6.031 1 94.06 157 LYS A CA 1
ATOM 1246 C C . LYS A 1 157 ? 7.844 20.281 -5.77 1 94.06 157 LYS A C 1
ATOM 1248 O O . LYS A 1 157 ? 8.578 19.609 -6.496 1 94.06 157 LYS A O 1
ATOM 1253 N N . GLU A 1 158 ? 8.234 21 -4.703 1 92.88 158 GLU A N 1
ATOM 1254 C CA . GLU A 1 158 ? 9.656 21.078 -4.371 1 92.88 158 GLU A CA 1
ATOM 1255 C C . GLU A 1 158 ? 10.109 19.844 -3.6 1 92.88 158 GLU A C 1
ATOM 1257 O O . GLU A 1 158 ? 9.367 18.875 -3.488 1 92.88 158 GLU A O 1
ATOM 1262 N N . GLU A 1 159 ? 11.328 19.953 -3.146 1 93.56 159 GLU A N 1
ATOM 1263 C CA . GLU A 1 159 ? 11.867 18.859 -2.34 1 93.56 159 GLU A CA 1
ATOM 1264 C C . GLU A 1 159 ? 11.211 18.812 -0.965 1 93.56 159 GLU A C 1
ATOM 1266 O O . GLU A 1 159 ? 10.68 19.812 -0.49 1 93.56 159 GLU A O 1
ATOM 1271 N N . VAL A 1 160 ? 11.336 17.719 -0.274 1 94.69 160 VAL A N 1
ATOM 1272 C CA . VAL A 1 160 ? 10.609 17.359 0.946 1 94.69 160 VAL A CA 1
ATOM 1273 C C . VAL A 1 160 ? 10.773 18.484 1.976 1 94.69 160 VAL A C 1
ATOM 1275 O O . VAL A 1 160 ? 9.789 18.969 2.541 1 94.69 160 VAL A O 1
ATOM 1278 N N . PRO A 1 161 ? 11.992 19.016 2.197 1 92.75 161 PRO A N 1
ATOM 1279 C CA . PRO A 1 161 ? 12.117 20.062 3.221 1 92.75 161 PRO A CA 1
ATOM 1280 C C . PRO A 1 161 ? 11.438 21.359 2.822 1 92.75 161 PRO A C 1
ATOM 1282 O O . PRO A 1 161 ? 11.195 22.219 3.672 1 92.75 161 PRO A O 1
ATOM 1285 N N . ASP A 1 162 ? 11.102 21.469 1.551 1 94 162 ASP A N 1
ATOM 1286 C CA . ASP A 1 162 ? 10.547 22.703 1.031 1 94 162 ASP A CA 1
ATOM 1287 C C . ASP A 1 162 ? 9.047 22.578 0.786 1 94 162 ASP A C 1
ATOM 1289 O O . ASP A 1 162 ? 8.422 23.5 0.244 1 94 162 ASP A O 1
ATOM 1293 N N . TRP A 1 163 ? 8.516 21.453 1.202 1 96.75 163 TRP A N 1
ATOM 1294 C CA . TRP A 1 163 ? 7.066 21.328 1.108 1 96.75 163 TRP A CA 1
ATOM 1295 C C . TRP A 1 163 ? 6.367 22.391 1.946 1 96.75 163 TRP A C 1
ATOM 1297 O O . TRP A 1 163 ? 6.77 22.672 3.08 1 96.75 163 TRP A O 1
ATOM 1307 N N . GLU A 1 164 ? 5.34 22.953 1.368 1 96.38 164 GLU A N 1
ATOM 1308 C CA . GLU A 1 164 ? 4.707 24.109 1.999 1 96.38 164 GLU A CA 1
ATOM 1309 C C . GLU A 1 164 ? 3.221 23.859 2.234 1 96.38 164 GLU A C 1
ATOM 1311 O O . GLU A 1 164 ? 2.504 23.453 1.323 1 96.38 164 GLU A O 1
ATOM 1316 N N . ILE A 1 165 ? 2.812 24.188 3.412 1 97.25 165 ILE A N 1
ATOM 1317 C CA . ILE A 1 165 ? 1.381 24.188 3.686 1 97.25 165 ILE A CA 1
ATOM 1318 C C . ILE A 1 165 ? 0.723 25.406 3.037 1 97.25 165 ILE A C 1
ATOM 1320 O O . ILE A 1 165 ? 1.083 26.547 3.334 1 97.25 165 ILE A O 1
ATOM 1324 N N . ILE A 1 166 ? -0.146 25.172 2.223 1 97.88 166 ILE A N 1
ATOM 1325 C CA . ILE A 1 166 ? -0.871 26.234 1.539 1 97.88 166 ILE A CA 1
ATOM 1326 C C . ILE A 1 166 ? -2.045 26.703 2.402 1 97.88 166 ILE A C 1
ATOM 1328 O O . ILE A 1 166 ? -2.277 27.906 2.555 1 97.88 166 ILE A O 1
ATOM 1332 N N . GLU A 1 167 ? -2.789 25.688 2.854 1 97.56 167 GLU A N 1
ATOM 1333 C CA . GLU A 1 167 ? -3.951 25.906 3.707 1 97.56 167 GLU A CA 1
ATOM 1334 C C . GLU A 1 167 ? -4.195 24.719 4.637 1 97.56 167 GLU A C 1
ATOM 1336 O O . GLU A 1 167 ? -3.855 23.594 4.301 1 97.56 167 GLU A O 1
ATOM 1341 N N . SER A 1 168 ? -4.715 25.031 5.742 1 97.19 168 SER A N 1
ATOM 1342 C CA . SER A 1 168 ? -5.051 24 6.711 1 97.19 168 SER A CA 1
ATOM 1343 C C . SER A 1 168 ? -6.379 24.297 7.402 1 97.19 168 SER A C 1
ATOM 1345 O O . SER A 1 168 ? -6.746 25.453 7.578 1 97.19 168 SER A O 1
ATOM 1347 N N . TYR A 1 169 ? -7.051 23.281 7.758 1 96.75 169 TYR A N 1
ATOM 1348 C CA . TYR A 1 169 ? -8.359 23.375 8.398 1 96.75 169 TYR A CA 1
ATOM 1349 C C . TYR A 1 169 ? -8.445 22.453 9.609 1 96.75 169 TYR A C 1
ATOM 1351 O O . TYR A 1 169 ? -8.047 21.297 9.539 1 96.75 169 TYR A O 1
ATOM 1359 N N . ASP A 1 170 ? -9.008 22.984 10.664 1 94.75 170 ASP A N 1
ATOM 1360 C CA . ASP A 1 170 ? -9.219 22.156 11.852 1 94.75 170 ASP A CA 1
ATOM 1361 C C . ASP A 1 170 ? -10.422 21.234 11.68 1 94.75 170 ASP A C 1
ATOM 1363 O O . ASP A 1 170 ? -11.43 21.625 11.078 1 94.75 170 ASP A O 1
ATOM 1367 N N . LEU A 1 171 ? -10.109 20.094 12.195 1 93.62 171 LEU A N 1
ATOM 1368 C CA . LEU A 1 171 ? -11.227 19.156 12.258 1 93.62 171 LEU A CA 1
ATOM 1369 C C . LEU A 1 171 ? -11.891 19.203 13.625 1 93.62 171 LEU A C 1
ATOM 1371 O O . LEU A 1 171 ? -11.211 19.266 14.656 1 93.62 171 LEU A O 1
ATOM 1375 N N . SER A 1 172 ? -13.164 19.5 13.703 1 83.12 172 SER A N 1
ATOM 1376 C CA . SER A 1 172 ? -13.906 19.547 14.953 1 83.12 172 SER A CA 1
ATOM 1377 C C . SER A 1 172 ? -14.984 18.469 15 1 83.12 172 SER A C 1
ATOM 1379 O O . SER A 1 172 ? -15.469 18.016 13.961 1 83.12 172 SER A O 1
ATOM 1381 N N . LEU A 1 173 ? -15.109 17.938 16.25 1 74.31 173 LEU A N 1
ATOM 1382 C CA . LEU A 1 173 ? -16.188 16.984 16.422 1 74.31 173 LEU A CA 1
ATOM 1383 C C . LEU A 1 173 ? -17.531 17.625 16.094 1 74.31 173 LEU A C 1
ATOM 1385 O O . LEU A 1 173 ? -17.812 18.75 16.516 1 74.31 173 LEU A O 1
ATOM 1389 N N . LYS A 1 174 ? -18.094 17.156 15.07 1 64.62 174 LYS A N 1
ATOM 1390 C CA . LYS A 1 174 ? -19.422 17.656 14.742 1 64.62 174 LYS A CA 1
ATOM 1391 C C . LYS A 1 174 ? -20.5 16.953 15.562 1 64.62 174 LYS A C 1
ATOM 1393 O O . LYS A 1 174 ? -20.344 15.789 15.93 1 64.62 174 LYS A O 1
ATOM 1398 N N . MET B 1 1 ? -4.109 -5.277 -30.344 1 48.38 1 MET B N 1
ATOM 1399 C CA . MET B 1 1 ? -4.734 -4.844 -29.094 1 48.38 1 MET B CA 1
ATOM 1400 C C . MET B 1 1 ? -3.764 -4.984 -27.922 1 48.38 1 MET B C 1
ATOM 1402 O O . MET B 1 1 ? -3.033 -5.973 -27.844 1 48.38 1 MET B O 1
ATOM 1406 N N . SER B 1 2 ? -3.379 -3.881 -27.188 1 64.25 2 SER B N 1
ATOM 1407 C CA . SER B 1 2 ? -2.176 -3.838 -26.359 1 64.25 2 SER B CA 1
ATOM 1408 C C . SER B 1 2 ? -2.322 -4.719 -25.125 1 64.25 2 SER B C 1
ATOM 1410 O O . SER B 1 2 ? -3.352 -4.684 -24.453 1 64.25 2 SER B O 1
ATOM 1412 N N . ASN B 1 3 ? -1.771 -5.93 -25.047 1 84.81 3 ASN B N 1
ATOM 1413 C CA . ASN B 1 3 ? -1.725 -6.844 -23.922 1 84.81 3 ASN B CA 1
ATOM 1414 C C . ASN B 1 3 ? -1.169 -6.164 -22.672 1 84.81 3 ASN B C 1
ATOM 1416 O O . ASN B 1 3 ? -0.49 -5.141 -22.766 1 84.81 3 ASN B O 1
ATOM 1420 N N . GLU B 1 4 ? -1.774 -6.621 -21.5 1 94.81 4 GLU B N 1
ATOM 1421 C CA . GLU B 1 4 ? -1.26 -6.207 -20.188 1 94.81 4 GLU B CA 1
ATOM 1422 C C . GLU B 1 4 ? -0.839 -7.414 -19.359 1 94.81 4 GLU B C 1
ATOM 1424 O O . GLU B 1 4 ? -1.573 -8.398 -19.266 1 94.81 4 GLU B O 1
ATOM 1429 N N . TYR B 1 5 ? 0.372 -7.328 -18.797 1 97.31 5 TYR B N 1
ATOM 1430 C CA . TYR B 1 5 ? 0.907 -8.5 -18.109 1 97.31 5 TYR B CA 1
ATOM 1431 C C . TYR B 1 5 ? 1.2 -8.18 -16.641 1 97.31 5 TYR B C 1
ATOM 1433 O O . TYR B 1 5 ? 1.283 -7.012 -16.266 1 97.31 5 TYR B O 1
ATOM 1441 N N . SER B 1 6 ? 1.22 -9.203 -15.906 1 97.62 6 SER B N 1
ATOM 1442 C CA . SER B 1 6 ? 1.618 -9.164 -14.5 1 97.62 6 SER B CA 1
ATOM 1443 C C . SER B 1 6 ? 2.537 -10.336 -14.164 1 97.62 6 SER B C 1
ATOM 1445 O O . SER B 1 6 ? 2.545 -11.352 -14.859 1 97.62 6 SER B O 1
ATOM 1447 N N . ILE B 1 7 ? 3.311 -10.148 -13.195 1 98.12 7 ILE B N 1
ATOM 1448 C CA . ILE B 1 7 ? 4.188 -11.188 -12.664 1 98.12 7 ILE B CA 1
ATOM 1449 C C . ILE B 1 7 ? 3.775 -11.531 -11.242 1 98.12 7 ILE B C 1
ATOM 1451 O O . ILE B 1 7 ? 3.605 -10.648 -10.398 1 98.12 7 ILE B O 1
ATOM 1455 N N . TRP B 1 8 ? 3.621 -12.867 -11.031 1 98.25 8 TRP B N 1
ATOM 1456 C CA . TRP B 1 8 ? 3.117 -13.32 -9.742 1 98.25 8 TRP B CA 1
ATOM 1457 C C . TRP B 1 8 ? 4.105 -14.273 -9.078 1 98.25 8 TRP B C 1
ATOM 1459 O O . TRP B 1 8 ? 4.762 -15.07 -9.75 1 98.25 8 TRP B O 1
ATOM 1469 N N . PHE B 1 9 ? 4.207 -14.156 -7.77 1 97.62 9 PHE B N 1
ATOM 1470 C CA . PHE B 1 9 ? 4.566 -15.312 -6.957 1 97.62 9 PHE B CA 1
ATOM 1471 C C . PHE B 1 9 ? 3.336 -16.156 -6.645 1 97.62 9 PHE B C 1
ATOM 1473 O O . PHE B 1 9 ? 2.307 -15.633 -6.215 1 97.62 9 PHE B O 1
ATOM 1480 N N . ILE B 1 10 ? 3.473 -17.422 -6.855 1 96.69 10 ILE B N 1
ATOM 1481 C CA . ILE B 1 10 ? 2.365 -18.328 -6.574 1 96.69 10 ILE B CA 1
ATOM 1482 C C . ILE B 1 10 ? 2.729 -19.25 -5.406 1 96.69 10 ILE B C 1
ATOM 1484 O O . ILE B 1 10 ? 3.719 -19.984 -5.469 1 96.69 10 ILE B O 1
ATOM 1488 N N . PRO B 1 11 ? 1.897 -19.188 -4.367 1 95 11 PRO B N 1
ATOM 1489 C CA . PRO B 1 11 ? 2.145 -20.141 -3.285 1 95 11 PRO B CA 1
ATOM 1490 C C . PRO B 1 11 ? 2.111 -21.594 -3.76 1 95 11 PRO B C 1
ATOM 1492 O O . PRO B 1 11 ? 1.444 -21.906 -4.75 1 95 11 PRO B O 1
ATOM 1495 N N . ASP B 1 12 ? 2.846 -22.406 -3.018 1 93.81 12 ASP B N 1
ATOM 1496 C CA . ASP B 1 12 ? 2.838 -23.828 -3.309 1 93.81 12 ASP B CA 1
ATOM 1497 C C . ASP B 1 12 ? 1.41 -24.359 -3.42 1 93.81 12 ASP B C 1
ATOM 1499 O O . ASP B 1 12 ? 0.696 -24.453 -2.42 1 93.81 12 ASP B O 1
ATOM 1503 N N . ARG B 1 13 ? 1.021 -24.797 -4.586 1 92.62 13 ARG B N 1
ATOM 1504 C CA . ARG B 1 13 ? -0.36 -25.156 -4.883 1 92.62 13 ARG B CA 1
ATOM 1505 C C . ARG B 1 13 ? -0.755 -26.438 -4.16 1 92.62 13 ARG B C 1
ATOM 1507 O O . ARG B 1 13 ? -1.942 -26.75 -4.031 1 92.62 13 ARG B O 1
ATOM 1514 N N . ASP B 1 14 ? 0.204 -27.156 -3.699 1 92.69 14 ASP B N 1
ATOM 1515 C CA . ASP B 1 14 ? -0.072 -28.422 -3.029 1 92.69 14 ASP B CA 1
ATOM 1516 C C . ASP B 1 14 ? -0.106 -28.25 -1.513 1 92.69 14 ASP B C 1
ATOM 1518 O O . ASP B 1 14 ? -0.374 -29.203 -0.777 1 92.69 14 ASP B O 1
ATOM 1522 N N . SER B 1 15 ? 0.068 -27.094 -1.099 1 91.75 15 SER B N 1
ATOM 1523 C CA . SER B 1 15 ? 0.151 -26.844 0.336 1 91.75 15 SER B CA 1
ATOM 1524 C C . SER B 1 15 ? -1.232 -26.625 0.939 1 91.75 15 SER B C 1
ATOM 1526 O O . SER B 1 15 ? -2.164 -26.234 0.236 1 91.75 15 SER B O 1
ATOM 1528 N N . ASP B 1 16 ? -1.345 -26.844 2.227 1 91.19 16 ASP B N 1
ATOM 1529 C CA . ASP B 1 16 ? -2.568 -26.547 2.967 1 91.19 16 ASP B CA 1
ATOM 1530 C C . ASP B 1 16 ? -2.873 -25.047 2.951 1 91.19 16 ASP B C 1
ATOM 1532 O O . ASP B 1 16 ? -4.039 -24.656 2.904 1 91.19 16 ASP B O 1
ATOM 1536 N N . ALA B 1 17 ? -1.804 -24.328 2.953 1 89.44 17 ALA B N 1
ATOM 1537 C CA . ALA B 1 17 ? -1.976 -22.875 2.951 1 89.44 17 ALA B CA 1
ATOM 1538 C C . ALA B 1 17 ? -2.658 -22.406 1.669 1 89.44 17 ALA B C 1
ATOM 1540 O O . ALA B 1 17 ? -3.562 -21.562 1.711 1 89.44 17 ALA B O 1
ATOM 1541 N N . TYR B 1 18 ? -2.244 -22.969 0.602 1 92.62 18 TYR B N 1
ATOM 1542 C CA . TYR B 1 18 ? -2.854 -22.625 -0.675 1 92.62 18 TYR B CA 1
ATOM 1543 C C . TYR B 1 18 ? -4.332 -23 -0.695 1 92.62 18 TYR B C 1
ATOM 1545 O O . TYR B 1 18 ? -5.172 -22.203 -1.139 1 92.62 18 TYR B O 1
ATOM 1553 N N . ARG B 1 19 ? -4.629 -24.141 -0.234 1 93.69 19 ARG B N 1
ATOM 1554 C CA . ARG B 1 19 ? -6.008 -24.609 -0.21 1 93.69 19 ARG B CA 1
ATOM 1555 C C . ARG B 1 19 ? -6.883 -23.719 0.667 1 93.69 19 ARG B C 1
ATOM 1557 O O . ARG B 1 19 ? -8.016 -23.406 0.303 1 93.69 19 ARG B O 1
ATOM 1564 N N . ARG B 1 20 ? -6.324 -23.375 1.737 1 92.81 20 ARG B N 1
ATOM 1565 C CA . ARG B 1 20 ? -7.062 -22.516 2.652 1 92.81 20 ARG B CA 1
ATOM 1566 C C . ARG B 1 20 ? -7.348 -21.156 2.016 1 92.81 20 ARG B C 1
ATOM 1568 O O . ARG B 1 20 ? -8.477 -20.656 2.08 1 92.81 20 ARG B O 1
ATOM 1575 N N . LEU B 1 21 ? -6.363 -20.562 1.416 1 94.06 21 LEU B N 1
ATOM 1576 C CA . LEU B 1 21 ? -6.52 -19.281 0.743 1 94.06 21 LEU B CA 1
ATOM 1577 C C . LEU B 1 21 ? -7.527 -19.391 -0.398 1 94.06 21 LEU B C 1
ATOM 1579 O O . LEU B 1 21 ? -8.383 -18.516 -0.559 1 94.06 21 LEU B O 1
ATOM 1583 N N . SER B 1 22 ? -7.398 -20.422 -1.127 1 95.12 22 SER B N 1
ATOM 1584 C CA . SER B 1 22 ? -8.336 -20.656 -2.223 1 95.12 22 SER B CA 1
ATOM 1585 C C . SER B 1 22 ? -9.766 -20.781 -1.712 1 95.12 22 SER B C 1
ATOM 1587 O O . SER B 1 22 ? -10.695 -20.266 -2.332 1 95.12 22 SER B O 1
ATOM 1589 N N . SER B 1 23 ? -9.891 -21.484 -0.633 1 95.44 23 SER B N 1
ATOM 1590 C CA . SER B 1 23 ? -11.211 -21.672 -0.048 1 95.44 23 SER B CA 1
ATOM 1591 C C . SER B 1 23 ? -11.812 -20.344 0.395 1 95.44 23 SER B C 1
ATOM 1593 O O . SER B 1 23 ? -13 -20.078 0.178 1 95.44 23 SER B O 1
ATOM 1595 N N . ILE B 1 24 ? -11.016 -19.531 0.999 1 94.56 24 ILE B N 1
ATOM 1596 C CA . ILE B 1 24 ? -11.469 -18.234 1.464 1 94.56 24 ILE B CA 1
ATOM 1597 C C . ILE B 1 24 ? -11.914 -17.375 0.273 1 94.56 24 ILE B C 1
ATOM 1599 O O . ILE B 1 24 ? -12.977 -16.766 0.307 1 94.56 24 ILE B O 1
ATOM 1603 N N . ILE B 1 25 ? -11.133 -17.359 -0.777 1 96.75 25 ILE B N 1
ATOM 1604 C CA . ILE B 1 25 ? -11.461 -16.594 -1.979 1 96.75 25 ILE B CA 1
ATOM 1605 C C . ILE B 1 25 ? -12.766 -17.109 -2.574 1 96.75 25 ILE B C 1
ATOM 1607 O O . ILE B 1 25 ? -13.648 -16.328 -2.928 1 96.75 25 ILE B O 1
ATOM 1611 N N . SER B 1 26 ? -12.891 -18.406 -2.635 1 97.38 26 SER B N 1
ATOM 1612 C CA . SER B 1 26 ? -14.094 -19.016 -3.184 1 97.38 26 SER B CA 1
ATOM 1613 C C . SER B 1 26 ? -15.32 -18.688 -2.344 1 97.38 26 SER B C 1
ATOM 1615 O O . SER B 1 26 ? -16.406 -18.453 -2.883 1 97.38 26 SER B O 1
ATOM 1617 N N . GLU B 1 27 ? -15.156 -18.719 -1.09 1 96.69 27 GLU B N 1
ATOM 1618 C CA . GLU B 1 27 ? -16.25 -18.391 -0.186 1 96.69 27 GLU B CA 1
ATOM 1619 C C . GLU B 1 27 ? -16.75 -16.969 -0.432 1 96.69 27 GLU B C 1
ATOM 1621 O O . GLU B 1 27 ? -17.969 -16.75 -0.529 1 96.69 27 GLU B O 1
ATOM 1626 N N . TYR B 1 28 ? -15.859 -16.062 -0.511 1 96.75 28 TYR B N 1
ATOM 1627 C CA . TYR B 1 28 ? -16.266 -14.68 -0.74 1 96.75 28 TYR B CA 1
ATOM 1628 C C . TYR B 1 28 ? -16.859 -14.508 -2.133 1 96.75 28 TYR B C 1
ATOM 1630 O O . TYR B 1 28 ? -17.766 -13.703 -2.334 1 96.75 28 TYR B O 1
ATOM 1638 N N . ALA B 1 29 ? -16.312 -15.219 -3.082 1 97.12 29 ALA B N 1
ATOM 1639 C CA . ALA B 1 29 ? -16.844 -15.172 -4.441 1 97.12 29 ALA B CA 1
ATOM 1640 C C . ALA B 1 29 ? -18.281 -15.688 -4.48 1 97.12 29 ALA B C 1
ATOM 1642 O O . ALA B 1 29 ? -19.078 -15.258 -5.32 1 97.12 29 ALA B O 1
ATOM 1643 N N . GLU B 1 30 ? -18.594 -16.562 -3.627 1 97.19 30 GLU B N 1
ATOM 1644 C CA . GLU B 1 30 ? -19.938 -17.109 -3.545 1 97.19 30 GLU B CA 1
ATOM 1645 C C . GLU B 1 30 ? -20.891 -16.125 -2.887 1 97.19 30 GLU B C 1
ATOM 1647 O O . GLU B 1 30 ? -22.078 -16.062 -3.242 1 97.19 30 GLU B O 1
ATOM 1652 N N . VAL B 1 31 ? -20.422 -15.398 -1.969 1 95.94 31 VAL B N 1
ATOM 1653 C CA . VAL B 1 31 ? -21.25 -14.5 -1.167 1 95.94 31 VAL B CA 1
ATOM 1654 C C . VAL B 1 31 ? -21.516 -13.211 -1.941 1 95.94 31 VAL B C 1
ATOM 1656 O O . VAL B 1 31 ? -22.625 -12.672 -1.893 1 95.94 31 VAL B O 1
ATOM 1659 N N . TYR B 1 32 ? -20.5 -12.773 -2.633 1 96.06 32 TYR B N 1
ATOM 1660 C CA . TYR B 1 32 ? -20.609 -11.5 -3.332 1 96.06 32 TYR B CA 1
ATOM 1661 C C . TYR B 1 32 ? -20.656 -11.711 -4.84 1 96.06 32 TYR B C 1
ATOM 1663 O O . TYR B 1 32 ? -19.703 -12.18 -5.445 1 96.06 32 TYR B O 1
ATOM 1671 N N . ASP B 1 33 ? -21.656 -11.227 -5.469 1 95.44 33 ASP B N 1
ATOM 1672 C CA . ASP B 1 33 ? -21.953 -11.508 -6.871 1 95.44 33 ASP B CA 1
ATOM 1673 C C . ASP B 1 33 ? -20.875 -10.906 -7.781 1 95.44 33 ASP B C 1
ATOM 1675 O O . ASP B 1 33 ? -20.578 -11.461 -8.844 1 95.44 33 ASP B O 1
ATOM 1679 N N . ASP B 1 34 ? -20.375 -9.852 -7.426 1 97.06 34 ASP B N 1
ATOM 1680 C CA . ASP B 1 34 ? -19.438 -9.18 -8.328 1 97.06 34 ASP B CA 1
ATOM 1681 C C . ASP B 1 34 ? -18 -9.594 -8.023 1 97.06 34 ASP B C 1
ATOM 1683 O O . ASP B 1 34 ? -17.062 -9.109 -8.664 1 97.06 34 ASP B O 1
ATOM 1687 N N . ALA B 1 35 ? -17.766 -10.422 -7.051 1 97.75 35 ALA B N 1
ATOM 1688 C CA . ALA B 1 35 ? -16.422 -10.859 -6.688 1 97.75 35 ALA B CA 1
ATOM 1689 C C . ALA B 1 35 ? -16.047 -12.141 -7.434 1 97.75 35 ALA B C 1
ATOM 1691 O O . ALA B 1 35 ? -16.578 -13.211 -7.152 1 97.75 35 ALA B O 1
ATOM 1692 N N . PRO B 1 36 ? -15.188 -12.055 -8.312 1 98 36 PRO B N 1
ATOM 1693 C CA . PRO B 1 36 ? -14.773 -13.266 -9.023 1 98 36 PRO B CA 1
ATOM 1694 C C . PRO B 1 36 ? -13.852 -14.156 -8.195 1 98 36 PRO B C 1
ATOM 1696 O O . PRO B 1 36 ? -13.203 -13.672 -7.254 1 98 36 PRO B O 1
ATOM 1699 N N . GLU B 1 37 ? -13.844 -15.383 -8.586 1 96.81 37 GLU B N 1
ATOM 1700 C CA . GLU B 1 37 ? -12.805 -16.266 -8.062 1 96.81 37 GLU B CA 1
ATOM 1701 C C . GLU B 1 37 ? -11.484 -16.047 -8.789 1 96.81 37 GLU B C 1
ATOM 1703 O O . GLU B 1 37 ? -11.469 -15.758 -9.984 1 96.81 37 GLU B O 1
ATOM 1708 N N . PHE B 1 38 ? -10.438 -16.219 -8.102 1 97.62 38 PHE B N 1
ATOM 1709 C CA . PHE B 1 38 ? -9.102 -16.125 -8.68 1 97.62 38 PHE B CA 1
ATOM 1710 C C . PHE B 1 38 ? -8.109 -16.953 -7.891 1 97.62 38 PHE B C 1
ATOM 1712 O O . PHE B 1 38 ? -8.414 -17.422 -6.793 1 97.62 38 PHE B O 1
ATOM 1719 N N . ARG B 1 39 ? -6.945 -17.125 -8.445 1 96.19 39 ARG B N 1
ATOM 1720 C CA . ARG B 1 39 ? -5.898 -17.922 -7.812 1 96.19 39 ARG B CA 1
ATOM 1721 C C . ARG B 1 39 ? -5.094 -17.094 -6.824 1 96.19 39 ARG B C 1
ATOM 1723 O O . ARG B 1 39 ? -4.699 -15.961 -7.133 1 96.19 39 ARG B O 1
ATOM 1730 N N . PRO B 1 40 ? -4.887 -17.688 -5.641 1 96.44 40 PRO B N 1
ATOM 1731 C CA . PRO B 1 40 ? -4.02 -16.969 -4.699 1 96.44 40 PRO B CA 1
ATOM 1732 C C . PRO B 1 40 ? -2.66 -16.625 -5.297 1 96.44 40 PRO B C 1
ATOM 1734 O O . PRO B 1 40 ? -2.006 -17.484 -5.895 1 96.44 40 PRO B O 1
ATOM 1737 N N . HIS B 1 41 ? -2.273 -15.383 -5.109 1 97.56 41 HIS B N 1
ATOM 1738 C CA . HIS B 1 41 ? -0.981 -14.969 -5.641 1 97.56 41 HIS B CA 1
ATOM 1739 C C . HIS B 1 41 ? -0.48 -13.703 -4.945 1 97.56 41 HIS B C 1
ATOM 1741 O O . HIS B 1 41 ? -1.247 -13.016 -4.266 1 97.56 41 HIS B O 1
ATOM 1747 N N . ILE B 1 42 ? 0.743 -13.469 -5.078 1 97 42 ILE B N 1
ATOM 1748 C CA . ILE B 1 42 ? 1.377 -12.203 -4.723 1 97 42 ILE B CA 1
ATOM 1749 C C . ILE B 1 42 ? 1.89 -11.516 -5.984 1 97 42 ILE B C 1
ATOM 1751 O O . ILE B 1 42 ? 2.797 -12.016 -6.652 1 97 42 ILE B O 1
ATOM 1755 N N . THR B 1 43 ? 1.353 -10.406 -6.285 1 97.06 43 THR B N 1
ATOM 1756 C CA . THR B 1 43 ? 1.794 -9.664 -7.461 1 97.06 43 THR B CA 1
ATOM 1757 C C . THR B 1 43 ? 3.164 -9.031 -7.223 1 97.06 43 THR B C 1
ATOM 1759 O O . THR B 1 43 ? 3.357 -8.312 -6.246 1 97.06 43 THR B O 1
ATOM 1762 N N . ILE B 1 44 ? 4.043 -9.375 -8.07 1 96.69 44 ILE B N 1
ATOM 1763 C CA . ILE B 1 44 ? 5.359 -8.742 -8.062 1 96.69 44 ILE B CA 1
ATOM 1764 C C . ILE B 1 44 ? 5.293 -7.41 -8.805 1 96.69 44 ILE B C 1
ATOM 1766 O O . ILE B 1 44 ? 5.75 -6.383 -8.289 1 96.69 44 ILE B O 1
ATOM 1770 N N . LEU B 1 45 ? 4.785 -7.438 -9.93 1 96.69 45 LEU B N 1
ATOM 1771 C CA . LEU B 1 45 ? 4.617 -6.262 -10.781 1 96.69 45 LEU B CA 1
ATOM 1772 C C . LEU B 1 45 ? 3.445 -6.449 -11.742 1 96.69 45 LEU B C 1
ATOM 1774 O O . LEU B 1 45 ? 3.285 -7.523 -12.328 1 96.69 45 LEU B O 1
ATOM 1778 N N . GLY B 1 46 ? 2.58 -5.461 -11.812 1 94.81 46 GLY B N 1
ATOM 1779 C CA . GLY B 1 46 ? 1.48 -5.469 -12.758 1 94.81 46 GLY B CA 1
ATOM 1780 C C . GLY B 1 46 ? 1.51 -4.289 -13.719 1 94.81 46 GLY B C 1
ATOM 1781 O O . GLY B 1 46 ? 2.369 -3.412 -13.602 1 94.81 46 GLY B O 1
ATOM 1782 N N . GLY B 1 47 ? 0.604 -4.324 -14.703 1 93 47 GLY B N 1
ATOM 1783 C CA . GLY B 1 47 ? 0.469 -3.225 -15.641 1 93 47 GLY B CA 1
ATOM 1784 C C . GLY B 1 47 ? 1.588 -3.178 -16.672 1 93 47 GLY B C 1
ATOM 1785 O O . GLY B 1 47 ? 2.008 -2.096 -17.078 1 93 47 GLY B O 1
ATOM 1786 N N . ILE B 1 48 ? 2.107 -4.285 -17.016 1 95.62 48 ILE B N 1
ATOM 1787 C CA . ILE B 1 48 ? 3.25 -4.352 -17.922 1 95.62 48 ILE B CA 1
ATOM 1788 C C . ILE B 1 48 ? 2.762 -4.391 -19.359 1 95.62 48 ILE B C 1
ATOM 1790 O O . ILE B 1 48 ? 1.952 -5.25 -19.734 1 95.62 48 ILE B O 1
ATOM 1794 N N . ASP B 1 49 ? 3.23 -3.443 -20.078 1 93.69 49 ASP B N 1
ATOM 1795 C CA . ASP B 1 49 ? 2.918 -3.404 -21.5 1 93.69 49 ASP B CA 1
ATOM 1796 C C . ASP B 1 49 ? 4.18 -3.555 -22.344 1 93.69 49 ASP B C 1
ATOM 1798 O O . ASP B 1 49 ? 4.691 -2.572 -22.891 1 93.69 49 ASP B O 1
ATOM 1802 N N . ARG B 1 50 ? 4.719 -4.73 -22.406 1 94 50 ARG B N 1
ATOM 1803 C CA . ARG B 1 50 ? 5.93 -5.062 -23.141 1 94 50 ARG B CA 1
ATOM 1804 C C . ARG B 1 50 ? 5.734 -6.328 -23.969 1 94 50 ARG B C 1
ATOM 1806 O O . ARG B 1 50 ? 4.746 -7.043 -23.797 1 94 50 ARG B O 1
ATOM 1813 N N . ASP B 1 51 ? 6.664 -6.512 -24.859 1 95.38 51 ASP B N 1
ATOM 1814 C CA . ASP B 1 51 ? 6.645 -7.711 -25.688 1 95.38 51 ASP B CA 1
ATOM 1815 C C . ASP B 1 51 ? 6.723 -8.969 -24.828 1 95.38 51 ASP B C 1
ATOM 1817 O O . ASP B 1 51 ? 7.598 -9.094 -23.969 1 95.38 51 ASP B O 1
ATOM 1821 N N . VAL B 1 52 ? 5.832 -9.852 -25.109 1 96.19 52 VAL B N 1
ATOM 1822 C CA . VAL B 1 52 ? 5.684 -11.039 -24.266 1 96.19 52 VAL B CA 1
ATOM 1823 C C . VAL B 1 52 ? 6.945 -11.898 -24.359 1 96.19 52 VAL B C 1
ATOM 1825 O O . VAL B 1 52 ? 7.344 -12.523 -23.375 1 96.19 52 VAL B O 1
ATOM 1828 N N . SER B 1 53 ? 7.578 -11.945 -25.484 1 96.69 53 SER B N 1
ATOM 1829 C CA . SER B 1 53 ? 8.789 -12.742 -25.641 1 96.69 53 SER B CA 1
ATOM 1830 C C . SER B 1 53 ? 9.914 -12.219 -24.75 1 96.69 53 SER B C 1
ATOM 1832 O O . SER B 1 53 ? 10.648 -13.008 -24.141 1 96.69 53 SER B O 1
ATOM 1834 N N . THR B 1 54 ? 10.008 -10.953 -24.672 1 96.56 54 THR B N 1
ATOM 1835 C CA . THR B 1 54 ? 10.992 -10.328 -23.797 1 96.56 54 THR B CA 1
ATOM 1836 C C . THR B 1 54 ? 10.664 -10.586 -22.328 1 96.56 54 THR B C 1
ATOM 1838 O O . THR B 1 54 ? 11.555 -10.898 -21.531 1 96.56 54 THR B O 1
ATOM 1841 N N . LEU B 1 55 ? 9.43 -10.508 -22.016 1 97 55 LEU B N 1
ATOM 1842 C CA . LEU B 1 55 ? 8.992 -10.703 -20.641 1 97 55 LEU B CA 1
ATOM 1843 C C . LEU B 1 55 ? 9.25 -12.141 -20.188 1 97 55 LEU B C 1
ATOM 1845 O O . LEU B 1 55 ? 9.609 -12.375 -19.031 1 97 55 LEU B O 1
ATOM 1849 N N . LYS B 1 56 ? 9 -13.07 -21.094 1 97.75 56 LYS B N 1
ATOM 1850 C CA . LYS B 1 56 ? 9.273 -14.469 -20.766 1 97.75 56 LYS B CA 1
ATOM 1851 C C . LYS B 1 56 ? 10.727 -14.664 -20.344 1 97.75 56 LYS B C 1
ATOM 1853 O O . LYS B 1 56 ? 11 -15.336 -19.359 1 97.75 56 LYS B O 1
ATOM 1858 N N . LYS B 1 57 ? 11.586 -14.047 -21.094 1 97.62 57 LYS B N 1
ATOM 1859 C CA . LYS B 1 57 ? 13.008 -14.148 -20.781 1 97.62 57 LYS B CA 1
ATOM 1860 C C . LYS B 1 57 ? 13.32 -13.484 -19.438 1 97.62 57 LYS B C 1
ATOM 1862 O O . LYS B 1 57 ? 14.07 -14.023 -18.625 1 97.62 57 LYS B O 1
ATOM 1867 N N . ASP B 1 58 ? 12.766 -12.273 -19.281 1 97.06 58 ASP B N 1
ATOM 1868 C CA . ASP B 1 58 ? 13.008 -11.523 -18.062 1 97.06 58 ASP B CA 1
ATOM 1869 C C . ASP B 1 58 ? 12.516 -12.305 -16.828 1 97.06 58 ASP B C 1
ATOM 1871 O O . ASP B 1 58 ? 13.195 -12.344 -15.805 1 97.06 58 ASP B O 1
ATOM 1875 N N . VAL B 1 59 ? 11.344 -12.922 -16.906 1 97.5 59 VAL B N 1
ATOM 1876 C CA . VAL B 1 59 ? 10.75 -13.664 -15.789 1 97.5 59 VAL B CA 1
ATOM 1877 C C . VAL B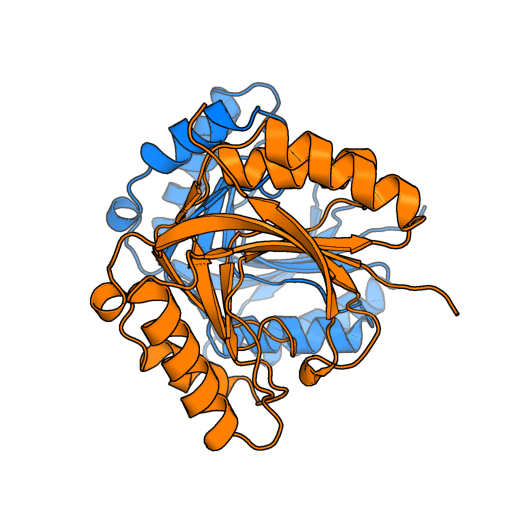 1 59 ? 11.555 -14.93 -15.523 1 97.5 59 VAL B C 1
ATOM 1879 O O . VAL B 1 59 ? 11.742 -15.328 -14.375 1 97.5 59 VAL B O 1
ATOM 1882 N N . LYS B 1 60 ? 11.992 -15.578 -16.562 1 96.81 60 LYS B N 1
ATOM 1883 C CA . LYS B 1 60 ? 12.852 -16.75 -16.406 1 96.81 60 LYS B CA 1
ATOM 1884 C C . LYS B 1 60 ? 14.133 -16.391 -15.656 1 96.81 60 LYS B C 1
ATOM 1886 O O . LYS B 1 60 ? 14.539 -17.094 -14.734 1 96.81 60 LYS B O 1
ATOM 1891 N N . ASN B 1 61 ? 14.734 -15.305 -16.094 1 96.19 61 ASN B N 1
ATOM 1892 C CA . ASN B 1 61 ? 15.938 -14.844 -15.414 1 96.19 61 ASN B CA 1
ATOM 1893 C C . ASN B 1 61 ? 15.68 -14.547 -13.938 1 96.19 61 ASN B C 1
ATOM 1895 O O . ASN B 1 61 ? 16.484 -14.891 -13.078 1 96.19 61 ASN B O 1
ATOM 1899 N N . LEU B 1 62 ? 14.578 -13.93 -13.719 1 96 62 LEU B N 1
ATOM 1900 C CA . LEU B 1 62 ? 14.195 -13.633 -12.344 1 96 62 LEU B CA 1
ATOM 1901 C C . LEU B 1 62 ? 14.039 -14.914 -11.539 1 96 62 LEU B C 1
ATOM 1903 O O . LEU B 1 62 ? 14.492 -14.984 -10.391 1 96 62 LEU B O 1
ATOM 1907 N N . ALA B 1 63 ? 13.422 -15.859 -12.094 1 95.69 63 ALA B N 1
ATOM 1908 C CA . ALA B 1 63 ? 13.203 -17.141 -11.43 1 95.69 63 ALA B CA 1
ATOM 1909 C C . ALA B 1 63 ? 14.523 -17.812 -11.062 1 95.69 63 ALA B C 1
ATOM 1911 O O . ALA B 1 63 ? 14.641 -18.438 -10.008 1 95.69 63 ALA B O 1
ATOM 1912 N N . GLU B 1 64 ? 15.477 -17.672 -11.898 1 94 64 GLU B N 1
ATOM 1913 C CA . GLU B 1 64 ? 16.781 -18.281 -11.68 1 94 64 GLU B CA 1
ATOM 1914 C C . GLU B 1 64 ? 17.516 -17.625 -10.523 1 94 64 GLU B C 1
ATOM 1916 O O . GLU B 1 64 ? 18.391 -18.234 -9.906 1 94 64 GLU B O 1
ATOM 1921 N N . GLU B 1 65 ? 17.094 -16.422 -10.281 1 90.94 65 GLU B N 1
ATOM 1922 C CA . GLU B 1 65 ? 17.781 -15.664 -9.242 1 90.94 65 GLU B CA 1
ATOM 1923 C C . GLU B 1 65 ? 17.047 -15.766 -7.91 1 90.94 65 GLU B C 1
ATOM 1925 O O . GLU B 1 65 ? 17.562 -15.344 -6.871 1 90.94 65 GLU B O 1
ATOM 1930 N N . CYS B 1 66 ? 15.922 -16.375 -7.961 1 91.19 66 CYS B N 1
ATOM 1931 C CA . CYS B 1 66 ? 15.078 -16.375 -6.766 1 91.19 66 CYS B CA 1
ATOM 1932 C C . CYS B 1 66 ? 15.016 -17.766 -6.141 1 91.19 66 CYS B C 1
ATOM 1934 O O . CYS B 1 66 ? 15.016 -18.766 -6.855 1 91.19 66 CYS B O 1
ATOM 1936 N N . ASN B 1 67 ? 15.031 -17.828 -4.871 1 90.5 67 ASN B N 1
ATOM 1937 C CA . ASN B 1 67 ? 14.633 -19.016 -4.105 1 90.5 67 ASN B CA 1
ATOM 1938 C C . ASN B 1 67 ? 13.164 -18.953 -3.699 1 90.5 67 ASN B C 1
ATOM 1940 O O . ASN B 1 67 ? 12.531 -17.891 -3.826 1 90.5 67 ASN B O 1
ATOM 1944 N N . PRO B 1 68 ? 12.688 -20.188 -3.344 1 91.75 68 PRO B N 1
ATOM 1945 C CA . PRO B 1 68 ? 11.328 -20.109 -2.805 1 91.75 68 PRO B CA 1
ATOM 1946 C C . PRO B 1 68 ? 11.18 -19.062 -1.705 1 91.75 68 PRO B C 1
ATOM 1948 O O . PRO B 1 68 ? 12.07 -18.922 -0.865 1 91.75 68 PRO B O 1
ATOM 1951 N N . VAL B 1 69 ? 10.117 -18.375 -1.824 1 91.94 69 VAL B N 1
ATOM 1952 C CA . VAL B 1 69 ? 9.945 -17.203 -0.958 1 91.94 69 VAL B CA 1
ATOM 1953 C C . VAL B 1 69 ? 9.008 -17.562 0.197 1 91.94 69 VAL B C 1
ATOM 1955 O O . VAL B 1 69 ? 7.875 -18 -0.024 1 91.94 69 VAL B O 1
ATOM 1958 N N . GLN B 1 70 ? 9.547 -17.453 1.333 1 90.38 70 GLN B N 1
ATOM 1959 C CA . GLN B 1 70 ? 8.688 -17.578 2.504 1 90.38 70 GLN B CA 1
ATOM 1960 C C . GLN B 1 70 ? 7.77 -16.375 2.65 1 90.38 70 GLN B C 1
ATOM 1962 O O . GLN B 1 70 ? 8.234 -15.227 2.688 1 90.38 70 GLN B O 1
ATOM 1967 N N . THR B 1 71 ? 6.516 -16.625 2.689 1 89.56 71 THR B N 1
ATOM 1968 C CA . THR B 1 71 ? 5.5 -15.594 2.807 1 89.56 71 THR B CA 1
ATOM 1969 C C . THR B 1 71 ? 4.879 -15.594 4.199 1 89.56 71 THR B C 1
ATOM 1971 O O . THR B 1 71 ? 4.297 -16.594 4.621 1 89.56 71 THR B O 1
ATOM 1974 N N . VAL B 1 72 ? 5.055 -14.57 4.914 1 91.19 72 VAL B N 1
ATOM 1975 C CA . VAL B 1 72 ? 4.465 -14.398 6.234 1 91.19 72 VAL B CA 1
ATOM 1976 C C . VAL B 1 72 ? 3.367 -13.336 6.176 1 91.19 72 VAL B C 1
ATOM 1978 O O . VAL B 1 72 ? 3.596 -12.227 5.703 1 91.19 72 VAL B O 1
ATOM 1981 N N . LEU B 1 73 ? 2.193 -13.711 6.605 1 92.75 73 LEU B N 1
ATOM 1982 C CA . LEU B 1 73 ? 1.081 -12.773 6.668 1 92.75 73 LEU B CA 1
ATOM 1983 C C . LEU B 1 73 ? 1.16 -11.922 7.934 1 92.75 73 LEU B C 1
ATOM 1985 O O . LEU B 1 73 ? 1.335 -12.453 9.031 1 92.75 73 LEU B O 1
ATOM 1989 N N . THR B 1 74 ? 1.004 -10.617 7.785 1 90.5 74 THR B N 1
ATOM 1990 C CA . THR B 1 74 ? 1.251 -9.742 8.922 1 90.5 74 THR B CA 1
ATOM 1991 C C . THR B 1 74 ? -0.017 -8.984 9.312 1 90.5 74 THR B C 1
ATOM 1993 O O . THR B 1 74 ? -0.089 -8.391 10.391 1 90.5 74 THR B O 1
ATOM 1996 N N . GLY B 1 75 ? -1.032 -9.039 8.484 1 91.94 75 GLY B N 1
ATOM 1997 C CA . GLY B 1 75 ? -2.256 -8.305 8.766 1 91.94 75 GLY B CA 1
ATOM 1998 C C . GLY B 1 75 ? -3.248 -8.328 7.617 1 91.94 75 GLY B C 1
ATOM 1999 O O . GLY B 1 75 ? -3.041 -9.031 6.629 1 91.94 75 GLY B O 1
ATOM 2000 N N . VAL B 1 76 ? -4.328 -7.656 7.832 1 95 76 VAL B N 1
ATOM 2001 C CA . VAL B 1 76 ? -5.371 -7.52 6.82 1 95 76 VAL B CA 1
ATOM 2002 C C . VAL B 1 76 ? -5.691 -6.039 6.609 1 95 76 VAL B C 1
ATOM 2004 O O . VAL B 1 76 ? -5.668 -5.25 7.555 1 95 76 VAL B O 1
ATOM 2007 N N . GLN B 1 77 ? -5.906 -5.691 5.402 1 96.31 77 GLN B N 1
ATOM 2008 C CA . GLN B 1 77 ? -6.203 -4.309 5.055 1 96.31 77 GLN B CA 1
ATOM 2009 C C . GLN B 1 77 ? -7.195 -4.23 3.896 1 96.31 77 GLN B C 1
ATOM 2011 O O . GLN B 1 77 ? -7.48 -5.242 3.25 1 96.31 77 GLN B O 1
ATOM 2016 N N . CYS B 1 78 ? -7.723 -3.053 3.703 1 97.31 78 CYS B N 1
ATOM 2017 C CA . CYS B 1 78 ? -8.562 -2.764 2.543 1 97.31 78 CYS B CA 1
ATOM 2018 C C . CYS B 1 78 ? -8.289 -1.362 2.01 1 97.31 78 CYS B C 1
ATOM 2020 O O . CYS B 1 78 ? -7.621 -0.561 2.668 1 97.31 78 CYS B O 1
ATOM 2022 N N . SER B 1 79 ? -8.633 -1.177 0.822 1 95.25 79 SER B N 1
ATOM 2023 C CA . SER B 1 79 ? -8.508 0.114 0.153 1 95.25 79 SER B CA 1
ATOM 2024 C C . SER B 1 79 ? -9.758 0.442 -0.65 1 95.25 79 SER B C 1
ATOM 2026 O O . SER B 1 79 ? -10.859 -0.003 -0.308 1 95.25 79 SER B O 1
ATOM 2028 N N . THR B 1 80 ? -9.641 1.362 -1.676 1 93.88 80 THR B N 1
ATOM 2029 C CA . THR B 1 80 ? -10.859 1.936 -2.246 1 93.88 80 THR B CA 1
ATOM 2030 C C . THR B 1 80 ? -11.078 1.43 -3.668 1 93.88 80 THR B C 1
ATOM 2032 O O . THR B 1 80 ? -12.078 1.759 -4.301 1 93.88 80 THR B O 1
ATOM 2035 N N . THR B 1 81 ? -10.156 0.584 -4.191 1 93.19 81 THR B N 1
ATOM 2036 C CA . THR B 1 81 ? -10.312 0.131 -5.566 1 93.19 81 THR B CA 1
ATOM 2037 C C . THR B 1 81 ? -10.773 -1.323 -5.609 1 93.19 81 THR B C 1
ATOM 2039 O O . THR B 1 81 ? -10.656 -2.047 -4.621 1 93.19 81 THR B O 1
ATOM 2042 N N . LYS B 1 82 ? -11.219 -1.74 -6.738 1 94.25 82 LYS B N 1
ATOM 2043 C CA . LYS B 1 82 ? -11.742 -3.09 -6.934 1 94.25 82 LYS B CA 1
ATOM 2044 C C . LYS B 1 82 ? -10.672 -4.141 -6.625 1 94.25 82 LYS B C 1
ATOM 2046 O O . LYS B 1 82 ? -10.953 -5.133 -5.945 1 94.25 82 LYS B O 1
ATOM 2051 N N . HIS B 1 83 ? -9.43 -3.928 -7.082 1 93.62 83 HIS B N 1
ATOM 2052 C CA . HIS B 1 83 ? -8.375 -4.926 -6.965 1 93.62 83 HIS B CA 1
ATOM 2053 C C . HIS B 1 83 ? -7.66 -4.82 -5.625 1 93.62 83 HIS B C 1
ATOM 2055 O O . HIS B 1 83 ? -6.863 -5.695 -5.27 1 93.62 83 HIS B O 1
ATOM 2061 N N . GLN B 1 84 ? -7.945 -3.789 -4.902 1 93.56 84 GLN B N 1
ATOM 2062 C CA . GLN B 1 84 ? -7.473 -3.646 -3.529 1 93.56 84 GLN B CA 1
ATOM 2063 C C . GLN B 1 84 ? -8.641 -3.576 -2.549 1 93.56 84 GLN B C 1
ATOM 2065 O O . GLN B 1 84 ? -8.672 -2.701 -1.681 1 93.56 84 GLN B O 1
ATOM 2070 N N . CYS B 1 85 ? -9.531 -4.465 -2.793 1 97.38 85 CYS B N 1
ATOM 2071 C CA . CYS B 1 85 ? -10.742 -4.508 -1.976 1 97.38 85 CYS B CA 1
ATOM 2072 C C . CYS B 1 85 ? -10.43 -4.984 -0.562 1 97.38 85 CYS B C 1
ATOM 2074 O O . CYS B 1 85 ? -10.469 -4.199 0.386 1 97.38 85 CYS B O 1
ATOM 2076 N N . VAL B 1 86 ? -10.125 -6.223 -0.358 1 98 86 VAL B N 1
ATOM 2077 C CA . VAL B 1 86 ? -9.641 -6.789 0.898 1 98 86 VAL B CA 1
ATOM 2078 C C . VAL B 1 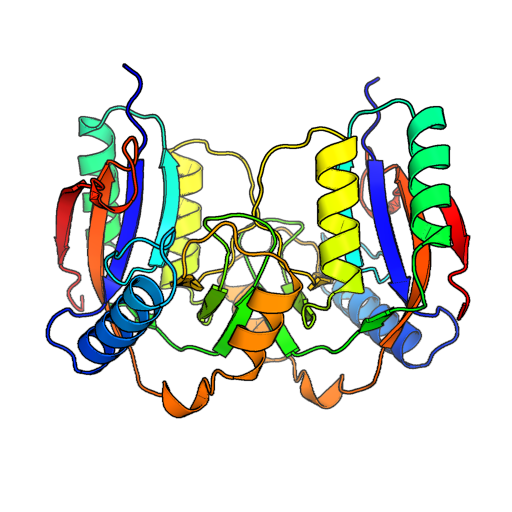86 ? -8.438 -7.691 0.632 1 98 86 VAL B C 1
ATOM 2080 O O . VAL B 1 86 ? -8.484 -8.562 -0.241 1 98 86 VAL B O 1
ATOM 2083 N N . PHE B 1 87 ? -7.363 -7.453 1.398 1 97.06 87 PHE B N 1
ATOM 2084 C CA . PHE B 1 87 ? -6.152 -8.219 1.127 1 97.06 87 PHE B CA 1
ATOM 2085 C C . PHE B 1 87 ? -5.348 -8.43 2.404 1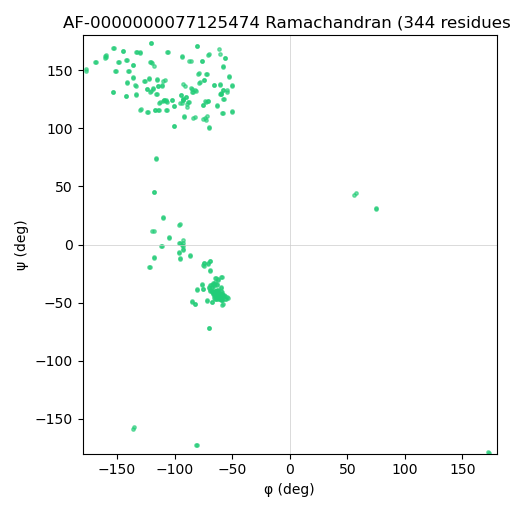 97.06 87 PHE B C 1
ATOM 2087 O O . PHE B 1 87 ? -5.496 -7.68 3.369 1 97.06 87 PHE B O 1
ATOM 2094 N N . LEU B 1 88 ? -4.543 -9.469 2.355 1 95.75 88 LEU B N 1
ATOM 2095 C CA . LEU B 1 88 ? -3.629 -9.812 3.439 1 95.75 88 LEU B CA 1
ATOM 2096 C C . LEU B 1 88 ? -2.246 -9.219 3.191 1 95.75 88 LEU B C 1
ATOM 2098 O O . LEU B 1 88 ? -1.673 -9.398 2.115 1 95.75 88 LEU B O 1
ATOM 2102 N N . LEU B 1 89 ? -1.767 -8.531 4.195 1 95.38 89 LEU B N 1
ATOM 2103 C CA . LEU B 1 89 ? -0.427 -7.961 4.09 1 95.38 89 LEU B CA 1
ATOM 2104 C C . LEU B 1 89 ? 0.636 -9.039 4.238 1 95.38 89 LEU B C 1
ATOM 2106 O O . LEU B 1 89 ? 0.491 -9.953 5.059 1 95.38 89 LEU B O 1
ATOM 2110 N N . VAL B 1 90 ? 1.667 -8.906 3.469 1 95 90 VAL B N 1
ATOM 2111 C CA . VAL B 1 90 ? 2.791 -9.836 3.475 1 95 90 VAL B CA 1
ATOM 2112 C C . VAL B 1 90 ? 4.051 -9.125 3.969 1 95 90 VAL B C 1
ATOM 2114 O O . VAL B 1 90 ? 4.309 -7.98 3.594 1 95 90 VAL B O 1
ATOM 2117 N N . GLU B 1 91 ? 4.742 -9.828 4.809 1 93.75 91 GLU B N 1
ATOM 2118 C CA . GLU B 1 91 ? 6.02 -9.297 5.27 1 93.75 91 GLU B CA 1
ATOM 2119 C C . GLU B 1 91 ? 6.961 -9.031 4.098 1 93.75 91 GLU B C 1
ATOM 2121 O O . GLU B 1 91 ? 7.176 -9.898 3.254 1 93.75 91 GLU B O 1
ATOM 2126 N N . PRO B 1 92 ? 7.418 -7.773 4.062 1 95.75 92 PRO B N 1
ATOM 2127 C CA . PRO B 1 92 ? 8.43 -7.559 3.021 1 95.75 92 PRO B CA 1
ATOM 2128 C C . PRO B 1 92 ? 9.719 -8.328 3.281 1 95.75 92 PRO B C 1
ATOM 2130 O O . PRO B 1 92 ? 10.172 -8.414 4.426 1 95.75 92 PRO B O 1
ATOM 2133 N N . THR B 1 93 ? 10.266 -8.922 2.277 1 94.31 93 THR B N 1
ATOM 2134 C CA . THR B 1 93 ? 11.539 -9.633 2.326 1 94.31 93 THR B CA 1
ATOM 2135 C C . THR B 1 93 ? 12.461 -9.172 1.194 1 94.31 93 THR B C 1
ATOM 2137 O O . THR B 1 93 ? 12.008 -8.531 0.243 1 94.31 93 THR B O 1
ATOM 2140 N N . VAL B 1 94 ? 13.68 -9.531 1.356 1 94.69 94 VAL B N 1
ATOM 2141 C CA . VAL B 1 94 ? 14.656 -9.18 0.324 1 94.69 94 VAL B CA 1
ATOM 2142 C C . VAL B 1 94 ? 14.234 -9.797 -1.01 1 94.69 94 VAL B C 1
ATOM 2144 O O . VAL B 1 94 ? 14.312 -9.141 -2.053 1 94.69 94 VAL B O 1
ATOM 2147 N N . ASN B 1 95 ? 13.742 -11.016 -0.989 1 93.31 95 ASN B N 1
ATOM 2148 C CA . ASN B 1 95 ? 13.344 -11.711 -2.211 1 93.31 95 ASN B CA 1
ATOM 2149 C C . ASN B 1 95 ? 12.188 -11 -2.902 1 93.31 95 ASN B C 1
ATOM 2151 O O . ASN B 1 95 ? 12.25 -10.719 -4.102 1 93.31 95 ASN B O 1
ATOM 2155 N N . ILE B 1 96 ? 11.25 -10.617 -2.184 1 96.06 96 ILE B N 1
ATOM 2156 C CA . ILE B 1 96 ? 10.047 -10.016 -2.754 1 96.06 96 ILE B CA 1
ATOM 2157 C C . ILE B 1 96 ? 10.367 -8.617 -3.275 1 96.06 96 ILE B C 1
ATOM 2159 O O . ILE B 1 96 ? 10.047 -8.281 -4.422 1 96.06 96 ILE B O 1
ATOM 2163 N N . LEU B 1 97 ? 11.016 -7.836 -2.492 1 96.69 97 LEU B N 1
ATOM 2164 C CA . LEU B 1 97 ? 11.273 -6.445 -2.846 1 96.69 97 LEU B CA 1
ATOM 2165 C C . LEU B 1 97 ? 12.281 -6.352 -3.986 1 96.69 97 LEU B C 1
ATOM 2167 O O . LEU B 1 97 ? 12.164 -5.488 -4.859 1 96.69 97 LEU B O 1
ATOM 2171 N N . SER B 1 98 ? 13.266 -7.258 -3.967 1 95.75 98 SER B N 1
ATOM 2172 C CA . SER B 1 98 ? 14.242 -7.246 -5.047 1 95.75 98 SER B CA 1
ATOM 2173 C C . SER B 1 98 ? 13.609 -7.652 -6.375 1 95.75 98 SER B C 1
ATOM 2175 O O . SER B 1 98 ? 13.953 -7.109 -7.426 1 95.75 98 SER B O 1
ATOM 2177 N N . ALA B 1 99 ? 12.75 -8.617 -6.309 1 96.56 99 ALA B N 1
ATOM 2178 C CA . ALA B 1 99 ? 12.047 -9.031 -7.52 1 96.56 99 ALA B CA 1
ATOM 2179 C C . ALA B 1 99 ? 11.219 -7.883 -8.086 1 96.56 99 ALA B C 1
ATOM 2181 O O . ALA B 1 99 ? 11.258 -7.613 -9.289 1 96.56 99 ALA B O 1
ATOM 2182 N N . HIS B 1 100 ? 10.477 -7.211 -7.223 1 96.94 100 HIS B N 1
ATOM 2183 C CA . HIS B 1 100 ? 9.68 -6.062 -7.641 1 96.94 100 HIS B CA 1
ATOM 2184 C C . HIS B 1 100 ? 10.562 -4.98 -8.258 1 96.94 100 HIS B C 1
ATOM 2186 O O . HIS B 1 100 ? 10.266 -4.484 -9.352 1 96.94 100 HIS B O 1
ATOM 2192 N N . LYS B 1 101 ? 11.586 -4.609 -7.555 1 95.62 101 LYS B N 1
ATOM 2193 C CA . LYS B 1 101 ? 12.477 -3.547 -8.016 1 95.62 101 LYS B CA 1
ATOM 2194 C C . LYS B 1 101 ? 13.102 -3.9 -9.359 1 95.62 101 LYS B C 1
ATOM 2196 O O . LYS B 1 101 ? 13.164 -3.061 -10.258 1 95.62 101 LYS B O 1
ATOM 2201 N N . ALA B 1 102 ? 13.578 -5.125 -9.508 1 95.31 102 ALA B N 1
ATOM 2202 C CA . ALA B 1 102 ? 14.234 -5.574 -10.734 1 95.31 102 ALA B CA 1
ATOM 2203 C C . ALA B 1 102 ? 13.297 -5.457 -11.93 1 95.31 102 ALA B C 1
ATOM 2205 O O . ALA B 1 102 ? 13.672 -4.926 -12.977 1 95.31 102 ALA B O 1
ATOM 2206 N N . MET B 1 103 ? 12.086 -5.914 -11.719 1 96.62 103 MET B N 1
ATOM 2207 C CA . MET B 1 103 ? 11.148 -5.918 -12.836 1 96.62 103 MET B CA 1
ATOM 2208 C C . MET B 1 103 ? 10.641 -4.512 -13.125 1 96.62 103 MET B C 1
ATOM 2210 O O . MET B 1 103 ? 10.406 -4.152 -14.281 1 96.62 103 MET B O 1
ATOM 2214 N N . ARG B 1 104 ? 10.422 -3.787 -12.086 1 96.12 104 ARG B N 1
ATOM 2215 C CA . ARG B 1 104 ? 10.039 -2.389 -12.258 1 96.12 104 ARG B CA 1
ATOM 2216 C C . ARG B 1 104 ? 11.07 -1.641 -13.102 1 96.12 104 ARG B C 1
ATOM 2218 O O . ARG B 1 104 ? 10.711 -0.889 -14.008 1 96.12 104 ARG B O 1
ATOM 2225 N N . ASP B 1 105 ? 12.32 -1.818 -12.789 1 93.94 105 ASP B N 1
ATOM 2226 C CA . ASP B 1 105 ? 13.398 -1.161 -13.516 1 93.94 105 ASP B CA 1
ATOM 2227 C C . ASP B 1 105 ? 13.477 -1.658 -14.961 1 93.94 105 ASP B C 1
ATOM 2229 O O . ASP B 1 105 ? 13.609 -0.862 -15.891 1 93.94 105 ASP B O 1
ATOM 2233 N N . THR B 1 106 ? 13.375 -2.955 -15.109 1 94.25 106 THR B N 1
ATOM 2234 C CA . THR B 1 106 ? 13.469 -3.574 -16.422 1 94.25 106 THR B CA 1
ATOM 2235 C C . THR B 1 106 ? 12.328 -3.104 -17.328 1 94.25 106 THR B C 1
ATOM 2237 O O . THR B 1 106 ? 12.531 -2.842 -18.516 1 94.25 106 THR B O 1
ATOM 2240 N N . CYS B 1 107 ? 11.141 -2.963 -16.766 1 95.12 107 CYS B N 1
ATOM 2241 C CA . CYS B 1 107 ? 9.961 -2.633 -17.547 1 95.12 107 CYS B CA 1
ATOM 2242 C C . CYS B 1 107 ? 9.742 -1.125 -17.594 1 95.12 107 CYS B C 1
ATOM 2244 O O . CYS B 1 107 ? 8.82 -0.648 -18.266 1 95.12 107 CYS B O 1
ATOM 2246 N N . ASN B 1 108 ? 10.492 -0.365 -16.938 1 92.06 108 ASN B N 1
ATOM 2247 C CA . ASN B 1 108 ? 10.43 1.092 -16.891 1 92.06 108 ASN B CA 1
ATOM 2248 C C . ASN B 1 108 ? 9.047 1.58 -16.453 1 92.06 108 ASN B C 1
ATOM 2250 O O . ASN B 1 108 ? 8.43 2.4 -17.125 1 92.06 108 ASN B O 1
ATOM 2254 N N . ILE B 1 109 ? 8.578 0.935 -15.516 1 88.5 109 ILE B N 1
ATOM 2255 C CA . ILE B 1 109 ? 7.305 1.337 -14.922 1 88.5 109 ILE B CA 1
ATOM 2256 C C . ILE B 1 109 ? 7.555 2.309 -13.773 1 88.5 109 ILE B C 1
ATOM 2258 O O . ILE B 1 109 ? 8.453 2.098 -12.953 1 88.5 109 ILE B O 1
ATOM 2262 N N . ASP B 1 110 ? 6.781 3.311 -13.75 1 77.81 110 ASP B N 1
ATOM 2263 C CA . ASP B 1 110 ? 6.953 4.402 -12.797 1 77.81 110 ASP B CA 1
ATOM 2264 C C . ASP B 1 110 ? 6.82 3.9 -11.359 1 77.81 110 ASP B C 1
ATOM 2266 O O . ASP B 1 110 ? 6.266 2.828 -11.117 1 77.81 110 ASP B O 1
ATOM 2270 N N . HIS B 1 111 ? 7.199 4.785 -10.555 1 69.06 111 HIS B N 1
ATOM 2271 C CA . HIS B 1 111 ? 7.254 4.523 -9.117 1 69.06 111 HIS B CA 1
ATOM 2272 C C . HIS B 1 111 ? 5.859 4.523 -8.508 1 69.06 111 HIS B C 1
ATOM 2274 O O . HIS B 1 111 ? 5.164 5.543 -8.531 1 69.06 111 HIS B O 1
ATOM 2280 N N . ARG B 1 112 ? 5.496 3.432 -8.211 1 79.94 112 ARG B N 1
ATOM 2281 C CA . ARG B 1 112 ? 4.211 3.25 -7.551 1 79.94 112 ARG B CA 1
ATOM 2282 C C . ARG B 1 112 ? 4.387 2.641 -6.16 1 79.94 112 ARG B C 1
ATOM 2284 O O . ARG B 1 112 ? 5.441 2.09 -5.852 1 79.94 112 ARG B O 1
ATOM 2291 N N . MET B 1 113 ? 3.355 3.01 -5.398 1 88.06 113 MET B N 1
ATOM 2292 C CA . MET B 1 113 ? 3.344 2.346 -4.098 1 88.06 113 MET B CA 1
ATOM 2293 C C . MET B 1 113 ? 3.268 0.831 -4.258 1 88.06 113 MET B C 1
ATOM 2295 O O . MET B 1 113 ? 2.512 0.33 -5.094 1 88.06 113 MET B O 1
ATOM 2299 N N . TYR B 1 114 ? 4.172 0.232 -3.576 1 93.44 114 TYR B N 1
ATOM 2300 C CA . TYR B 1 114 ? 4.152 -1.227 -3.574 1 93.44 114 TYR B CA 1
ATOM 2301 C C . TYR B 1 114 ? 4.215 -1.772 -2.152 1 93.44 114 TYR B C 1
ATOM 2303 O O . TYR B 1 114 ? 5.203 -1.565 -1.444 1 93.44 114 TYR B O 1
ATOM 2311 N N . VAL B 1 115 ? 3.215 -2.428 -1.773 1 94.56 115 VAL B N 1
ATOM 2312 C CA . VAL B 1 115 ? 3.131 -3.191 -0.532 1 94.56 115 VAL B CA 1
ATOM 2313 C C . VAL B 1 115 ? 2.773 -4.645 -0.841 1 94.56 115 VAL B C 1
ATOM 2315 O O . VAL B 1 115 ? 1.684 -4.93 -1.341 1 94.56 115 VAL B O 1
ATOM 2318 N N . PRO B 1 116 ? 3.715 -5.531 -0.558 1 95.75 116 PRO B N 1
ATOM 2319 C CA . PRO B 1 116 ? 3.393 -6.926 -0.873 1 95.75 116 PRO B CA 1
ATOM 2320 C C . PRO B 1 116 ? 2.131 -7.414 -0.166 1 95.75 116 PRO B C 1
ATOM 2322 O O . PRO B 1 116 ? 1.974 -7.203 1.039 1 95.75 116 PRO B O 1
ATOM 2325 N N . HIS B 1 117 ? 1.246 -8.078 -0.94 1 96.31 117 HIS B N 1
ATOM 2326 C CA . HIS B 1 117 ? -0.017 -8.516 -0.359 1 96.31 117 HIS B CA 1
ATOM 2327 C C . HIS B 1 117 ? -0.647 -9.633 -1.188 1 96.31 117 HIS B C 1
ATOM 2329 O O . HIS B 1 117 ? -0.242 -9.867 -2.328 1 96.31 117 HIS B O 1
ATOM 2335 N N . LEU B 1 118 ? -1.554 -10.328 -0.539 1 96.31 118 LEU B N 1
ATOM 2336 C CA . LEU B 1 118 ? -2.398 -11.352 -1.154 1 96.31 118 LEU B CA 1
ATOM 2337 C C . LEU B 1 118 ? -3.869 -10.953 -1.079 1 96.31 118 LEU B C 1
ATOM 2339 O O . LEU B 1 118 ? -4.441 -10.875 0.011 1 96.31 118 LEU B O 1
ATOM 2343 N N . SER B 1 119 ? -4.473 -10.75 -2.223 1 97.25 119 SER B N 1
ATOM 2344 C CA . SER B 1 119 ? -5.879 -10.375 -2.238 1 97.25 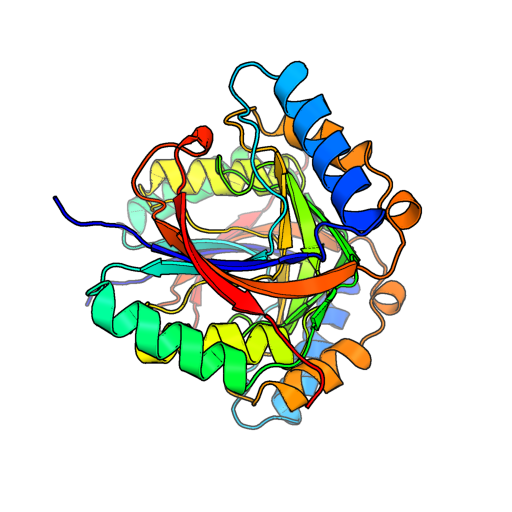119 SER B CA 1
ATOM 2345 C C . SER B 1 119 ? -6.773 -11.555 -1.866 1 97.25 119 SER B C 1
ATOM 2347 O O . SER B 1 119 ? -6.496 -12.688 -2.252 1 97.25 119 SER B O 1
ATOM 2349 N N . ILE B 1 120 ? -7.871 -11.227 -1.206 1 97 120 ILE B N 1
ATOM 2350 C CA . ILE B 1 120 ? -8.828 -12.289 -0.924 1 97 120 ILE B CA 1
ATOM 2351 C C . ILE B 1 120 ? -10.18 -11.938 -1.53 1 97 120 ILE B C 1
ATOM 2353 O O . ILE B 1 120 ? -11.039 -12.812 -1.703 1 97 120 ILE B O 1
ATOM 2357 N N . ILE B 1 121 ? -10.367 -10.672 -1.808 1 98.19 121 ILE B N 1
ATOM 2358 C CA . ILE B 1 121 ? -11.617 -10.258 -2.445 1 98.19 121 ILE B CA 1
ATOM 2359 C C . ILE B 1 121 ? -11.336 -9.156 -3.465 1 98.19 121 ILE B C 1
ATOM 2361 O O . ILE B 1 121 ? -10.664 -8.18 -3.156 1 98.19 121 ILE B O 1
ATOM 2365 N N . TYR B 1 122 ? -11.797 -9.336 -4.684 1 98 122 TYR B N 1
ATOM 2366 C CA . TYR B 1 122 ? -11.992 -8.258 -5.648 1 98 122 TYR B CA 1
ATOM 2367 C C . TYR B 1 122 ? -13.469 -7.883 -5.754 1 98 122 TYR B C 1
ATOM 2369 O O . TYR B 1 122 ? -14.312 -8.742 -6.02 1 98 122 TYR B O 1
ATOM 2377 N N . SER B 1 123 ? -13.734 -6.645 -5.531 1 97.88 123 SER B N 1
ATOM 2378 C CA . SER B 1 123 ? -15.133 -6.227 -5.535 1 97.88 123 SER B CA 1
ATOM 2379 C C . SER B 1 123 ? -15.258 -4.707 -5.535 1 97.88 123 SER B C 1
ATOM 2381 O O . SER B 1 123 ? -14.328 -4.004 -5.129 1 97.88 123 SER B O 1
ATOM 2383 N N . GLU B 1 124 ? -16.375 -4.246 -5.996 1 96.56 124 GLU B N 1
ATOM 2384 C CA . GLU B 1 124 ? -16.688 -2.822 -5.945 1 96.56 124 GLU B CA 1
ATOM 2385 C C . GLU B 1 124 ? -17.531 -2.486 -4.715 1 96.56 124 GLU B C 1
ATOM 2387 O O . GLU B 1 124 ? -18.203 -1.454 -4.68 1 96.56 124 GLU B O 1
ATOM 2392 N N . MET B 1 125 ? -17.516 -3.396 -3.775 1 97.38 125 MET B N 1
ATOM 2393 C CA . MET B 1 125 ? -18.312 -3.18 -2.574 1 97.38 125 MET B CA 1
ATOM 2394 C C . MET B 1 125 ? -17.953 -1.861 -1.901 1 97.38 125 MET B C 1
ATOM 2396 O O . MET B 1 125 ? -16.891 -1.298 -2.176 1 97.38 125 MET B O 1
ATOM 2400 N N . ASN B 1 126 ? -18.812 -1.346 -1.076 1 96.94 126 ASN B N 1
ATOM 2401 C CA . ASN B 1 126 ? -18.578 -0.032 -0.485 1 96.94 126 ASN B CA 1
ATOM 2402 C C . ASN B 1 126 ? -17.625 -0.112 0.695 1 96.94 126 ASN B C 1
ATOM 2404 O O . ASN B 1 126 ? -17.312 -1.203 1.174 1 96.94 126 ASN B O 1
ATOM 2408 N N . ILE B 1 127 ? -17.203 0.947 1.184 1 96.81 127 ILE B N 1
ATOM 2409 C CA . ILE B 1 127 ? -16.172 1.075 2.195 1 96.81 127 ILE B CA 1
ATOM 2410 C C . ILE B 1 127 ? -16.609 0.396 3.488 1 96.81 127 ILE B C 1
ATOM 2412 O O . ILE B 1 127 ? -15.836 -0.319 4.125 1 96.81 127 ILE B O 1
ATOM 2416 N N . THR B 1 128 ? -17.859 0.61 3.9 1 97.06 128 THR B N 1
ATOM 2417 C CA . THR B 1 128 ? -18.359 0.05 5.148 1 97.06 128 THR B CA 1
ATOM 2418 C C . THR B 1 128 ? -18.312 -1.475 5.121 1 97.06 128 THR B C 1
ATOM 2420 O O . THR B 1 128 ? -17.922 -2.104 6.105 1 97.06 128 THR B O 1
ATOM 2423 N N . GLU B 1 129 ? -18.672 -2.062 4.016 1 96.94 129 GLU B N 1
ATOM 2424 C CA . GLU B 1 129 ? -18.609 -3.514 3.863 1 96.94 129 GLU B CA 1
ATOM 2425 C C . GLU B 1 129 ? -17.172 -4.027 3.951 1 96.94 129 GLU B C 1
ATOM 2427 O O . GLU B 1 129 ? -16.922 -5.051 4.586 1 96.94 129 GLU B O 1
ATOM 2432 N N . ARG B 1 130 ? -16.266 -3.33 3.32 1 97.81 130 ARG B N 1
ATOM 2433 C CA . ARG B 1 130 ? -14.859 -3.705 3.375 1 97.81 130 ARG B CA 1
ATOM 2434 C C . ARG B 1 130 ? -14.359 -3.744 4.812 1 97.81 130 ARG B C 1
ATOM 2436 O O . ARG B 1 130 ? -13.68 -4.695 5.215 1 97.81 130 ARG B O 1
ATOM 2443 N N . LEU B 1 131 ? -14.742 -2.729 5.512 1 97.31 131 LEU B N 1
ATOM 2444 C CA . LEU B 1 131 ? -14.273 -2.594 6.887 1 97.31 131 LEU B CA 1
ATOM 2445 C C . LEU B 1 131 ? -14.883 -3.674 7.777 1 97.31 131 LEU B C 1
ATOM 2447 O O . LEU B 1 131 ? -14.227 -4.172 8.695 1 97.31 131 LEU B O 1
ATOM 2451 N N . GLN B 1 132 ? -16.078 -4.02 7.508 1 96.94 132 GLN B N 1
ATOM 2452 C CA . GLN B 1 132 ? -16.703 -5.121 8.242 1 96.94 132 GLN B CA 1
ATOM 2453 C C . GLN B 1 132 ? -15.953 -6.43 8 1 96.94 132 GLN B C 1
ATOM 2455 O O . GLN B 1 132 ? -15.766 -7.219 8.93 1 96.94 132 GLN B O 1
ATOM 2460 N N . ILE B 1 133 ? -15.555 -6.625 6.801 1 96.75 133 ILE B N 1
ATOM 2461 C CA . ILE B 1 133 ? -14.867 -7.863 6.445 1 96.75 133 ILE B CA 1
ATOM 2462 C C . ILE B 1 133 ? -13.508 -7.918 7.137 1 96.75 133 ILE B C 1
ATOM 2464 O O . ILE B 1 133 ? -13.164 -8.922 7.766 1 96.75 133 ILE B O 1
ATOM 2468 N N . ILE B 1 134 ? -12.734 -6.863 7.043 1 96.06 134 ILE B N 1
ATOM 2469 C CA . ILE B 1 134 ? -11.391 -6.938 7.613 1 96.06 134 ILE B CA 1
ATOM 2470 C C . ILE B 1 134 ? -11.484 -7.109 9.125 1 96.06 134 ILE B C 1
ATOM 2472 O O . ILE B 1 134 ? -10.625 -7.746 9.734 1 96.06 134 ILE B O 1
ATOM 2476 N N . ASN B 1 135 ? -12.547 -6.602 9.719 1 94.31 135 ASN B N 1
ATOM 2477 C CA . ASN B 1 135 ? -12.719 -6.742 11.164 1 94.31 135 ASN B CA 1
ATOM 2478 C C . ASN B 1 135 ? -13.133 -8.156 11.539 1 94.31 135 ASN B C 1
ATOM 2480 O O . ASN B 1 135 ? -13.055 -8.539 12.711 1 94.31 135 ASN B O 1
ATOM 2484 N N . SER B 1 136 ? -13.562 -8.875 10.578 1 93 136 SER B N 1
ATOM 2485 C CA . SER B 1 136 ? -14.023 -10.234 10.844 1 93 136 SER B CA 1
ATOM 2486 C C . SER B 1 136 ? -12.922 -11.258 10.594 1 93 136 SER B C 1
ATOM 2488 O O . SER B 1 136 ? -13.039 -12.414 10.984 1 93 136 SER B O 1
ATOM 2490 N N . ILE B 1 137 ? -11.875 -10.82 9.984 1 91.38 137 ILE B N 1
ATOM 2491 C CA . ILE B 1 137 ? -10.812 -11.742 9.609 1 91.38 137 ILE B CA 1
ATOM 2492 C C . ILE B 1 137 ? -9.789 -11.844 10.742 1 91.38 137 ILE B C 1
ATOM 2494 O O . ILE B 1 137 ? -9.305 -10.82 11.234 1 91.38 137 ILE B O 1
ATOM 2498 N N . ASP B 1 138 ? -9.555 -13.047 11.109 1 88.25 138 ASP B N 1
ATOM 2499 C CA . ASP B 1 138 ? -8.484 -13.328 12.062 1 88.25 138 ASP B CA 1
ATOM 2500 C C . ASP B 1 138 ? -7.23 -13.836 11.352 1 88.25 138 ASP B C 1
ATOM 2502 O O . ASP B 1 138 ? -7.094 -15.031 11.094 1 88.25 138 ASP B O 1
ATOM 2506 N N . VAL B 1 139 ? -6.297 -12.984 11.211 1 85.19 139 VAL B N 1
ATOM 2507 C CA . VAL B 1 139 ? -5.086 -13.289 10.461 1 85.19 139 VAL B CA 1
ATOM 2508 C C . VAL B 1 139 ? -4.293 -14.383 11.18 1 85.19 139 VAL B C 1
ATOM 2510 O O . VAL B 1 139 ? -3.641 -15.211 10.539 1 8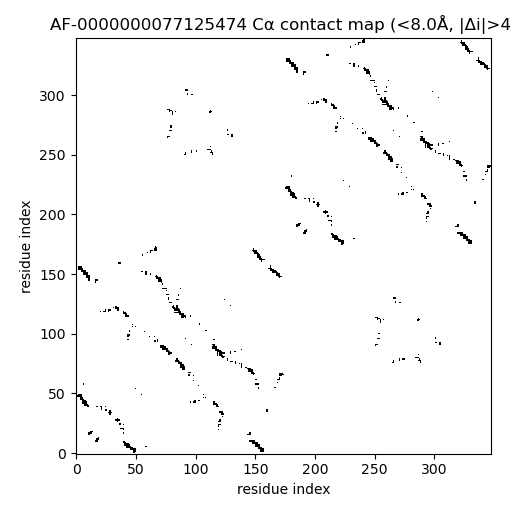5.19 139 VAL B O 1
ATOM 2513 N N . SER B 1 140 ? -4.359 -14.305 12.461 1 83.62 140 SER B N 1
ATOM 2514 C CA . SER B 1 140 ? -3.631 -15.305 13.234 1 83.62 140 SER B CA 1
ATOM 2515 C C . SER B 1 140 ? -4.105 -16.719 12.891 1 83.62 140 SER B C 1
ATOM 2517 O O . SER B 1 140 ? -3.34 -17.672 13.008 1 83.62 140 SER B O 1
ATOM 2519 N N . SER B 1 141 ? -5.352 -16.781 12.492 1 80.38 141 SER B N 1
ATOM 2520 C CA . SER B 1 141 ? -5.902 -18.078 12.141 1 80.38 141 SER B CA 1
ATOM 2521 C C . SER B 1 141 ? -5.383 -18.547 10.781 1 80.38 141 SER B C 1
ATOM 2523 O O . SER B 1 141 ? -5.504 -19.719 10.445 1 80.38 141 SER B O 1
ATOM 2525 N N . LEU B 1 142 ? -4.91 -17.594 10.117 1 77.62 142 LEU B N 1
ATOM 2526 C CA . LEU B 1 142 ? -4.371 -17.906 8.797 1 77.62 142 LEU B CA 1
ATOM 2527 C C . LEU B 1 142 ? -2.873 -18.188 8.875 1 77.62 142 LEU B C 1
ATOM 2529 O O 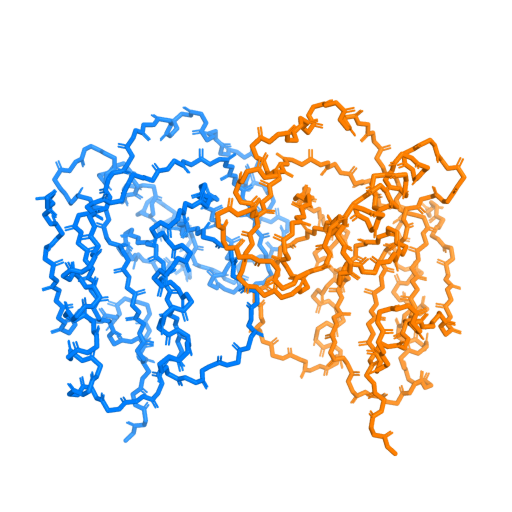. LEU B 1 142 ? -2.227 -18.406 7.848 1 77.62 142 LEU B O 1
ATOM 2533 N N . GLN B 1 143 ? -2.557 -18.062 10.297 1 67.06 143 GLN B N 1
ATOM 2534 C CA . GLN B 1 143 ? -1.126 -18.156 10.562 1 67.06 143 GLN B CA 1
ATOM 2535 C C . GLN B 1 143 ? -0.581 -19.516 10.164 1 67.06 143 GLN B C 1
ATOM 2537 O O . GLN B 1 143 ? -1.26 -20.531 10.336 1 67.06 143 GLN B O 1
ATOM 2542 N N . GLY B 1 144 ? 0.393 -19.484 9.219 1 66.44 144 GLY B N 1
ATOM 2543 C CA . GLY B 1 144 ? 1.229 -20.531 8.633 1 66.44 144 GLY B CA 1
ATOM 2544 C C . GLY B 1 144 ? 2.238 -19.984 7.637 1 66.44 144 GLY B C 1
ATOM 2545 O O . GLY B 1 144 ? 2.137 -18.844 7.199 1 66.44 144 GLY B O 1
ATOM 2546 N N . ILE B 1 145 ? 3.291 -20.641 7.582 1 69.25 145 ILE B N 1
ATOM 2547 C CA . ILE B 1 145 ? 4.316 -20.297 6.605 1 69.25 145 ILE B CA 1
ATOM 2548 C C . ILE B 1 145 ? 3.852 -20.688 5.207 1 69.25 145 ILE B C 1
ATOM 2550 O O . ILE B 1 145 ? 3.498 -21.844 4.961 1 69.25 145 ILE B O 1
ATOM 2554 N N . ILE B 1 146 ? 3.584 -19.625 4.41 1 87.56 146 ILE B N 1
ATOM 2555 C CA . ILE B 1 146 ? 3.277 -19.844 3.002 1 87.56 146 ILE B CA 1
ATOM 2556 C C . ILE B 1 146 ? 4.555 -19.734 2.172 1 87.56 146 ILE B C 1
ATOM 2558 O O . ILE B 1 146 ? 5.312 -18.781 2.311 1 87.56 146 ILE B O 1
ATOM 2562 N N . TYR B 1 147 ? 4.805 -20.781 1.406 1 90.38 147 TYR B N 1
ATOM 2563 C CA . TYR B 1 147 ? 5.945 -20.719 0.498 1 90.38 147 TYR B CA 1
ATOM 2564 C C . TYR B 1 147 ? 5.484 -20.547 -0.944 1 90.38 147 TYR B C 1
ATOM 2566 O O . TYR B 1 147 ? 4.629 -21.281 -1.425 1 90.38 147 TYR B O 1
ATOM 2574 N N . SER B 1 148 ? 5.984 -19.516 -1.465 1 93.69 148 SER B N 1
ATOM 2575 C CA . SER B 1 148 ? 5.805 -19.391 -2.906 1 93.69 148 SER B CA 1
ATOM 2576 C C . SER B 1 148 ? 6.949 -20.047 -3.67 1 93.69 148 SER B C 1
ATOM 2578 O O . SER B 1 148 ? 8.102 -19.625 -3.555 1 93.69 148 SER B O 1
ATOM 2580 N N . ASP B 1 149 ? 6.617 -20.984 -4.465 1 94.94 149 ASP B N 1
ATOM 2581 C CA . ASP B 1 149 ? 7.66 -21.766 -5.129 1 94.94 149 ASP B CA 1
ATOM 2582 C C . ASP B 1 149 ? 7.555 -21.641 -6.645 1 94.94 149 ASP B C 1
ATOM 2584 O O . ASP B 1 149 ? 8.148 -22.422 -7.383 1 94.94 149 ASP B O 1
ATOM 2588 N N . GLU B 1 150 ? 6.762 -20.734 -7.008 1 96.44 150 GLU B N 1
ATOM 2589 C CA . GLU B 1 150 ? 6.574 -20.516 -8.438 1 96.44 150 GLU B CA 1
ATOM 2590 C C . GLU B 1 150 ? 6.457 -19.031 -8.766 1 96.44 150 GLU B C 1
ATOM 2592 O O . GLU B 1 150 ? 5.867 -18.266 -8 1 96.44 150 GLU B O 1
ATOM 2597 N N . ILE B 1 151 ? 7.098 -18.641 -9.883 1 97.69 151 ILE B N 1
ATOM 2598 C CA . ILE B 1 151 ? 6.895 -17.344 -10.492 1 97.69 151 ILE B CA 1
ATOM 2599 C C . ILE B 1 151 ? 6.176 -17.5 -11.828 1 97.69 151 ILE B C 1
ATOM 2601 O O . ILE B 1 151 ? 6.48 -18.406 -12.594 1 97.69 151 ILE B O 1
ATOM 2605 N N . ALA B 1 152 ? 5.215 -16.641 -12.07 1 98.19 152 ALA B N 1
ATOM 2606 C CA . ALA B 1 152 ? 4.441 -16.797 -13.297 1 98.19 152 ALA B CA 1
ATOM 2607 C C . ALA B 1 152 ? 4.223 -15.453 -13.992 1 98.19 152 ALA B C 1
ATOM 2609 O O . ALA B 1 152 ? 4.094 -14.422 -13.328 1 98.19 152 ALA B O 1
ATOM 2610 N N . LEU B 1 153 ? 4.25 -15.508 -15.281 1 98.56 153 LEU B N 1
ATOM 2611 C CA . LEU B 1 153 ? 3.824 -14.414 -16.141 1 98.56 153 LEU B CA 1
ATOM 2612 C C . LEU B 1 153 ? 2.354 -14.555 -16.516 1 98.56 153 LEU B C 1
ATOM 2614 O O . LEU B 1 153 ? 1.948 -15.586 -17.062 1 98.56 153 LEU B O 1
ATOM 2618 N N . ILE B 1 154 ? 1.574 -13.562 -16.25 1 98.38 154 ILE B N 1
ATOM 2619 C CA . ILE B 1 154 ? 0.12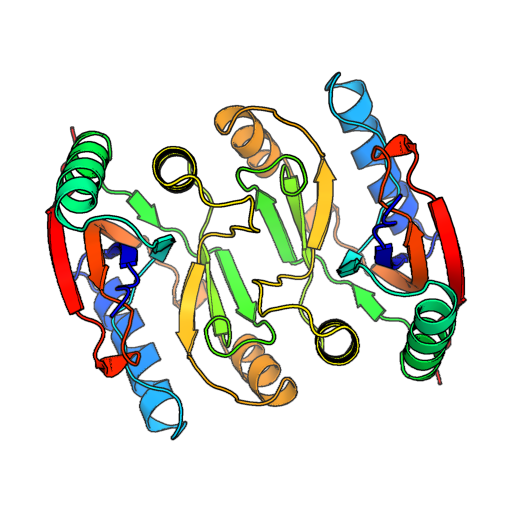9 -13.641 -16.422 1 98.38 154 ILE B CA 1
ATOM 2620 C C . ILE B 1 154 ? -0.326 -12.602 -17.453 1 98.38 154 ILE B C 1
ATOM 2622 O O . ILE B 1 154 ? 0.131 -11.461 -17.422 1 98.38 154 ILE B O 1
ATOM 2626 N N . ASN B 1 155 ? -1.15 -12.992 -18.328 1 97.88 155 ASN B N 1
ATOM 2627 C CA . ASN B 1 155 ? -1.905 -12.039 -19.141 1 97.88 155 ASN B CA 1
ATOM 2628 C C . ASN B 1 155 ? -3.152 -11.555 -18.406 1 97.88 155 ASN B C 1
ATOM 2630 O O . ASN B 1 155 ? -4.105 -12.312 -18.219 1 97.88 155 ASN B O 1
ATOM 2634 N N . THR B 1 156 ? -3.105 -10.297 -18 1 96.62 156 THR B N 1
ATOM 2635 C CA . THR B 1 156 ? -4.184 -9.758 -17.188 1 96.62 156 THR B CA 1
ATOM 2636 C C . THR B 1 156 ? -5.004 -8.734 -17.969 1 96.62 156 THR B C 1
ATOM 2638 O O . THR B 1 156 ? -5.656 -7.871 -17.391 1 96.62 156 THR B O 1
ATOM 2641 N N . LYS B 1 157 ? -4.996 -8.805 -19.203 1 94.19 157 LYS B N 1
ATOM 2642 C CA . LYS B 1 157 ? -5.73 -7.867 -20.047 1 94.19 157 LYS B CA 1
ATOM 2643 C C . LYS B 1 157 ? -7.238 -8.031 -19.859 1 94.19 157 LYS B C 1
ATOM 2645 O O . LYS B 1 157 ? -7.969 -7.039 -19.766 1 94.19 157 LYS B O 1
ATOM 2650 N N . GLU B 1 158 ? -7.641 -9.32 -19.797 1 93 158 GLU B N 1
ATOM 2651 C CA . GLU B 1 158 ? -9.062 -9.617 -19.672 1 93 158 GLU B CA 1
ATOM 2652 C C . GLU B 1 158 ? -9.539 -9.484 -18.234 1 93 158 GLU B C 1
ATOM 2654 O O . GLU B 1 158 ? -8.797 -9 -17.375 1 93 158 GLU B O 1
ATOM 2659 N N . GLU B 1 159 ? -10.766 -9.891 -18.047 1 93.81 159 GLU B N 1
ATOM 2660 C CA . GLU B 1 159 ? -11.32 -9.875 -16.688 1 93.81 159 GLU B CA 1
ATOM 2661 C C . GLU B 1 159 ? -10.672 -10.938 -15.812 1 93.81 159 GLU B C 1
ATOM 2663 O O . GLU B 1 159 ? -10.141 -11.93 -16.312 1 93.81 159 GLU B O 1
ATOM 2668 N N . VAL B 1 160 ? -10.836 -10.828 -14.531 1 95.06 160 VAL B N 1
ATOM 2669 C CA . VAL B 1 160 ? -10.133 -11.594 -13.508 1 95.06 160 VAL B CA 1
ATOM 2670 C C . VAL B 1 160 ? -10.297 -13.086 -13.773 1 95.06 160 VAL B C 1
ATOM 2672 O O . VAL B 1 160 ? -9.312 -13.828 -13.797 1 95.06 160 VAL B O 1
ATOM 2675 N N . PRO B 1 161 ? -11.5 -13.586 -14.086 1 93.25 161 PRO B N 1
ATOM 2676 C CA . PRO B 1 161 ? -11.625 -15.031 -14.305 1 93.25 161 PRO B CA 1
ATOM 2677 C C . PRO B 1 161 ? -10.93 -15.508 -15.57 1 93.25 161 PRO B C 1
ATOM 2679 O O . PRO B 1 161 ? -10.695 -16.703 -15.742 1 93.25 161 PRO B O 1
ATOM 2682 N N . ASP B 1 162 ? -10.586 -14.555 -16.406 1 94.38 162 ASP B N 1
ATOM 2683 C CA . ASP B 1 162 ? -10.016 -14.898 -17.719 1 94.38 162 ASP B CA 1
ATOM 2684 C C . ASP B 1 162 ? -8.508 -14.641 -17.734 1 94.38 162 ASP B C 1
ATOM 2686 O O . ASP B 1 162 ? -7.863 -14.773 -18.766 1 94.38 162 ASP B O 1
ATOM 2690 N N . TRP B 1 163 ? -8.008 -14.281 -16.578 1 96.94 163 TRP B N 1
ATOM 2691 C CA . TRP B 1 163 ? -6.559 -14.141 -16.516 1 96.94 163 TRP B CA 1
ATOM 2692 C C . TRP B 1 163 ? -5.863 -15.461 -16.844 1 96.94 163 TRP B C 1
ATOM 2694 O O . TRP B 1 163 ? -6.281 -16.516 -16.375 1 96.94 163 TRP B O 1
ATOM 2704 N N . GLU B 1 164 ? -4.82 -15.344 -17.609 1 96.44 164 GLU B N 1
ATOM 2705 C CA . GLU B 1 164 ? -4.184 -16.547 -18.141 1 96.44 164 GLU B CA 1
ATOM 2706 C C . GLU B 1 164 ? -2.701 -16.594 -17.766 1 96.44 164 GLU B C 1
ATOM 2708 O O . GLU B 1 164 ? -1.976 -15.625 -17.984 1 96.44 164 GLU B O 1
ATOM 2713 N N . ILE B 1 165 ? -2.307 -17.734 -17.312 1 97.38 165 ILE B N 1
ATOM 2714 C CA . ILE B 1 165 ? -0.878 -17.953 -17.125 1 97.38 165 ILE B CA 1
ATOM 2715 C C . ILE B 1 165 ? -0.201 -18.188 -18.469 1 97.38 165 ILE B C 1
ATOM 2717 O O . ILE B 1 165 ? -0.55 -19.109 -19.203 1 97.38 165 ILE B O 1
ATOM 2721 N N . ILE B 1 166 ? 0.684 -17.391 -18.766 1 97.94 166 ILE B N 1
ATOM 2722 C CA . ILE B 1 166 ? 1.429 -17.5 -20.016 1 97.94 166 ILE B CA 1
ATOM 2723 C C . ILE B 1 166 ? 2.594 -18.469 -19.844 1 97.94 166 ILE B C 1
ATOM 2725 O O . ILE B 1 166 ? 2.844 -19.312 -20.703 1 97.94 166 ILE B O 1
ATOM 2729 N N . GLU B 1 167 ? 3.314 -18.234 -18.75 1 97.62 167 GLU B N 1
ATOM 2730 C CA . GLU B 1 167 ? 4.465 -19.062 -18.391 1 97.62 167 GLU B CA 1
ATOM 2731 C C . GLU B 1 167 ? 4.691 -19.078 -16.891 1 97.62 167 GLU B C 1
ATOM 2733 O O . GLU B 1 167 ? 4.352 -18.109 -16.203 1 97.62 167 GLU B O 1
ATOM 2738 N N . SER B 1 168 ? 5.188 -20.141 -16.453 1 97.25 168 SER B N 1
ATOM 2739 C CA . SER B 1 168 ? 5.508 -20.281 -15.039 1 97.25 168 SER B CA 1
ATOM 2740 C C . SER B 1 168 ? 6.824 -21.016 -14.836 1 97.25 168 SER B C 1
ATOM 2742 O O . SER B 1 168 ? 7.199 -21.875 -15.641 1 97.25 168 SER B O 1
ATOM 2744 N N . TYR B 1 169 ? 7.484 -20.703 -13.812 1 96.88 169 TYR B N 1
ATOM 2745 C CA . TYR B 1 169 ? 8.781 -21.281 -13.477 1 96.88 169 TYR B CA 1
ATOM 2746 C C . TYR B 1 169 ? 8.844 -21.672 -12.008 1 96.88 169 TYR B C 1
ATOM 2748 O O . TYR B 1 169 ? 8.438 -20.891 -11.133 1 96.88 169 TYR B O 1
ATOM 2756 N N . ASP B 1 170 ? 9.398 -22.812 -11.773 1 94.94 170 ASP B N 1
ATOM 2757 C CA . ASP B 1 170 ? 9.586 -23.25 -10.391 1 94.94 170 ASP B CA 1
ATOM 2758 C C . ASP B 1 170 ? 10.789 -22.562 -9.758 1 94.94 170 ASP B C 1
ATOM 2760 O O . ASP B 1 170 ? 11.805 -22.344 -10.422 1 94.94 170 ASP B O 1
ATOM 2764 N N . LEU B 1 171 ? 10.477 -22.25 -8.547 1 93.88 171 LEU B N 1
ATOM 2765 C CA . LEU B 1 171 ? 11.594 -21.734 -7.758 1 93.88 171 LEU B CA 1
ATOM 2766 C C . LEU B 1 171 ? 12.266 -22.859 -6.969 1 93.88 171 LEU B C 1
ATOM 2768 O O . LEU B 1 171 ? 11.578 -23.734 -6.426 1 93.88 171 LEU B O 1
ATOM 2772 N N . SER B 1 172 ? 13.523 -23.094 -7.145 1 83.62 172 SER B N 1
ATOM 2773 C CA . SER B 1 172 ? 14.258 -24.125 -6.43 1 83.62 172 SER B CA 1
ATOM 2774 C C . SER B 1 172 ? 15.336 -23.531 -5.531 1 83.62 172 SER B C 1
ATOM 2776 O O . SER B 1 172 ? 15.828 -22.438 -5.793 1 83.62 172 SER B O 1
ATOM 2778 N N . LEU B 1 173 ? 15.438 -24.203 -4.363 1 74.75 173 LEU B N 1
ATOM 2779 C CA . LEU B 1 173 ? 16.516 -23.797 -3.475 1 74.75 173 LEU B CA 1
ATOM 2780 C C . LEU B 1 173 ? 17.875 -23.922 -4.168 1 74.75 173 LEU B C 1
ATOM 2782 O O . LEU B 1 173 ? 18.141 -24.922 -4.816 1 74.75 173 LEU B O 1
ATOM 2786 N N . LYS B 1 174 ? 18.453 -22.812 -4.371 1 65.19 174 LYS B N 1
ATOM 2787 C CA . LYS B 1 174 ? 19.781 -22.859 -4.961 1 65.19 174 LYS B CA 1
ATOM 2788 C C . LYS B 1 174 ? 20.859 -23.047 -3.891 1 65.19 174 LYS B C 1
ATOM 2790 O O . LYS B 1 174 ? 20.672 -22.625 -2.746 1 65.19 174 LYS B O 1
#

Radius of gyration: 20.24 Å; Cα contacts (8 Å, |Δi|>4): 723; chains: 2; bounding box: 44×56×52 Å

Solvent-accessible surface area (backbone atoms only — not comparable to full-atom values): 18980 Å² total; per-residue (Å²): 131,90,65,27,28,30,33,30,36,28,48,37,77,85,38,70,58,38,51,51,50,38,48,52,17,45,50,46,24,69,72,33,87,75,18,62,52,66,79,64,40,31,66,50,46,70,81,38,74,68,60,63,71,58,47,52,52,54,50,50,54,47,36,74,73,35,52,51,39,79,42,43,74,73,42,68,46,54,41,89,44,39,81,42,20,34,30,32,32,36,57,79,43,71,69,57,52,49,51,26,51,52,49,32,62,73,67,68,52,76,91,61,84,56,72,52,37,32,61,50,40,38,31,81,70,55,66,69,60,44,53,53,48,51,73,67,55,57,58,74,75,65,63,57,85,33,42,25,32,29,40,33,39,29,40,53,62,55,58,74,77,62,45,37,78,74,45,74,42,70,31,50,83,122,130,89,65,29,28,32,34,29,37,28,48,36,78,85,37,69,59,38,51,52,50,39,48,53,19,44,51,46,25,68,74,34,87,76,19,62,52,66,78,64,39,31,66,50,46,69,80,38,74,70,61,63,72,59,47,53,53,53,52,51,54,49,36,74,72,34,53,52,39,80,40,42,74,72,43,68,46,55,42,90,43,40,83,43,21,33,30,32,31,35,57,81,43,70,70,58,52,49,52,27,50,52,50,34,61,74,66,68,52,76,93,62,84,58,71,52,37,33,63,50,40,38,32,84,69,54,69,70,60,45,52,53,49,50,72,68,56,59,56,75,76,66,61,57,85,34,43,24,33,28,38,32,39,30,41,53,62,54,56,73,76,61,46,38,78,75,46,72,42,69,32,50,83,122

Nearest PDB structures (foldseek):
  1jh6-assembly1_A  TM=8.612E-01  e=2.219E-12  Arabidopsis thaliana
  1fsi-assembly2_B  TM=8.522E-01  e=1.209E-11  Arabidopsis thaliana
  1fsi-assembly1_A  TM=8.187E-01  e=1.515E-11  Arabidopsis thaliana
  1fsi-assembly3_C  TM=8.414E-01  e=9.244E-11  Arabidopsis thaliana
  5ldp-assembly2_B  TM=6.258E-01  e=1.263E-04  Escherichia coli BL21(DE3)

Sequence (348 aa):
MSNEYSIWFIPDRDSDAYRRLSSIISEYAEVYDDAPEFRPHITILGGIDRDVSTLKKDVKNLAEECNPVQTVLTGVQCSTTKHQCVFLLVEPTVNILSAHKAMRDTCNIDHRMYVPHLSIIYSEMNITERLQIINSIDVSSLQGIIYSDEIALINTKEEVPDWEIIESYDLSLKMSNEYSIWFIPDRDSDAYRRLSSIISEYAEVYDDAPEFRPHITILGGIDRDVSTLKKDVKNLAEECNPVQTVLTGVQCSTTKHQCVFLLVEPTVNILSAHKAMRDTCNIDHRMYVPHLSIIYSEMNITERLQIINSIDVSSLQGIIYSDEIALINTKEEVPDWEIIESYDLSLK

Foldseek 3Di:
DFWWKWKWQAWDCPDPLQVVLQVLLVVVCVVDVFWDRAGKTKTLDTGFRDDPVVVVVVQVVLLVVAAWDWWFFDAKDADQAQQRGIKTFTDDDPSSNVSSVSVCVVRVPDDDDDTIIIDSTGDNDGPVVSVVVRVVDDVVVSGDTIIGFKMFMWGPPDDRVPIDTPDMDGRHDD/DFWWKWKWQAWDCPDPLQVVLQVLLVVVCVVDVFWDRAGKTKTLDTGFRDDVVVVVVVQVVLLVVAAWDWWFFDAKDADQAQQRGIKTFTDDDPSSNVSSVSVCVVRVPDDDDDTIIIDSTGDNDGPVVSVVVRVVDDVVVSGDTTIGFKMFMWGPPDDRVPIDTPDMDGRHDD